Protein AF-A0A7V7QK31-F1 (afdb_monomer_lite)

Organism: NCBI:txid2307010

Radius of gyration: 24.57 Å; chains: 1; bounding box: 85×33×66 Å

Sequence (207 aa):
MKKTSIVTLAFVVISLLTACYNNNLPEIEYNSDGSFDYNGKTYIFLGSSTSLEKGKQLAYMKDESGIITQVREIKNYSTGQWLLTISKTLMGDWALFGEENIEYIPYKFTKGNIKEYKQTFTFKDKEFQLFSTAPSNLEVQSKIGDVTIAQEKNSIFTIEGYNEEQWLILTKNKKKYYLYKELNVDEIPIEFYKYAWFEENEGIQEE

Foldseek 3Di:
DDDDPPVVVVVVVVVVVVVVPPPPAAEWEADPQRWTDDPRFIKHWLAKFQQFDWDDFRHWYQDPVRDTWTWTDGPPDDPVDFWIWTDPDDPRIITIITTPPHFKDFVSRCVVFFDWDPFWDDDPNFIKTFFFWDDPPWDWDDFDDWDATPNAIWTKTDTPPDDPRAWIWIDDPPPTITIIGTPPPRIDTSNSSVGGHTPPPPPDDDD

pLDDT: mean 76.45, std 17.08, range [33.22, 94.94]

Secondary structure (DSSP, 8-state):
----SSHHHHHHHHHHHHGGG---PPEE---TTS-EEETTEEEEEEEEESSPPEEEEEEEEE-TT--EEEEEEETTS-TTSSEEEEE-STT--EEEEEETT--EEEGGGTBTTB---S-EEEETTEEEEEEEEPPTT--EEEEEEEEEETTEEEEEEEETTS-TTTEEEEEETTTEEEEEEETT--EEEHHHHTTBPBGGGGG----

Structure (mmCIF, N/CA/C/O backbone):
data_AF-A0A7V7QK31-F1
#
_entry.id   AF-A0A7V7QK31-F1
#
loop_
_atom_site.group_PDB
_atom_site.id
_atom_site.type_symbol
_atom_site.label_atom_id
_atom_site.label_alt_id
_atom_site.label_comp_id
_atom_site.label_asym_id
_atom_site.label_entity_id
_atom_site.label_seq_id
_atom_site.pdbx_PDB_ins_code
_atom_site.Cartn_x
_atom_site.Cartn_y
_atom_site.Cartn_z
_atom_site.occupancy
_atom_site.B_iso_or_equiv
_atom_site.auth_seq_id
_atom_site.auth_comp_id
_atom_site.auth_asym_id
_atom_site.auth_atom_id
_atom_site.pdbx_PDB_model_num
ATOM 1 N N . MET A 1 1 ? 62.674 12.242 -41.922 1.00 42.72 1 MET A N 1
ATOM 2 C CA . MET A 1 1 ? 62.029 11.965 -40.617 1.00 42.72 1 MET A CA 1
ATOM 3 C C . MET A 1 1 ? 60.532 12.202 -40.758 1.00 42.72 1 MET A C 1
ATOM 5 O O . MET A 1 1 ? 60.125 13.341 -40.947 1.00 42.72 1 MET A O 1
ATOM 9 N N . LYS A 1 2 ? 59.729 11.131 -40.785 1.00 40.81 2 LYS A N 1
ATOM 10 C CA . LYS A 1 2 ? 58.272 11.187 -40.992 1.00 40.81 2 LYS A CA 1
ATOM 11 C C . LYS A 1 2 ? 57.580 11.461 -39.652 1.00 40.81 2 LYS A C 1
ATOM 13 O O . LYS A 1 2 ? 57.540 10.586 -38.796 1.00 40.81 2 LYS A O 1
ATOM 18 N N . LYS A 1 3 ? 57.070 12.681 -39.469 1.00 49.75 3 LYS A N 1
ATOM 19 C CA . LYS A 1 3 ? 56.096 13.024 -38.423 1.00 49.75 3 LYS A CA 1
ATOM 20 C C . LYS A 1 3 ? 54.709 12.847 -39.022 1.00 49.75 3 LYS A C 1
ATOM 22 O O . LYS A 1 3 ? 54.184 13.750 -39.664 1.00 49.75 3 LYS A O 1
ATOM 27 N N . THR A 1 4 ? 54.141 11.664 -38.890 1.00 48.50 4 THR A N 1
ATOM 28 C CA . THR A 1 4 ? 52.731 11.431 -39.206 1.00 48.50 4 THR A CA 1
ATOM 29 C C . THR A 1 4 ? 52.307 10.178 -38.459 1.00 48.50 4 THR A C 1
ATOM 31 O O . THR A 1 4 ? 53.107 9.256 -38.335 1.00 48.50 4 THR A O 1
ATOM 34 N N . SER A 1 5 ? 51.069 10.174 -37.963 1.00 52.31 5 SER A N 1
ATOM 35 C CA . SER A 1 5 ? 50.395 9.023 -37.335 1.00 52.31 5 SER A CA 1
ATOM 36 C C . SER A 1 5 ? 50.497 8.885 -35.810 1.00 52.31 5 SER A C 1
ATOM 38 O O . SER A 1 5 ? 50.693 7.791 -35.301 1.00 52.31 5 SER A O 1
ATOM 40 N N . ILE A 1 6 ? 50.274 9.973 -35.062 1.00 53.06 6 ILE A N 1
ATOM 41 C CA . ILE A 1 6 ? 49.785 9.863 -33.665 1.00 53.06 6 ILE A CA 1
ATOM 42 C C . ILE A 1 6 ? 48.385 10.487 -33.514 1.00 53.06 6 ILE A C 1
ATOM 44 O O . ILE A 1 6 ? 47.570 9.993 -32.743 1.00 53.06 6 ILE A O 1
ATOM 48 N N . VAL A 1 7 ? 48.034 11.493 -34.326 1.00 46.53 7 VAL A N 1
ATOM 49 C CA . VAL A 1 7 ? 46.723 12.170 -34.237 1.00 46.53 7 VAL A CA 1
ATOM 50 C C . VAL A 1 7 ? 45.561 11.278 -34.707 1.00 46.53 7 VAL A C 1
ATOM 52 O O . VAL A 1 7 ? 44.473 11.339 -34.144 1.00 46.53 7 VAL A O 1
ATOM 55 N N . THR A 1 8 ? 45.785 10.381 -35.673 1.00 46.84 8 THR A N 1
ATOM 56 C CA . THR A 1 8 ? 44.723 9.512 -36.214 1.00 46.84 8 THR A CA 1
ATOM 57 C C . THR A 1 8 ? 44.299 8.403 -35.243 1.00 46.84 8 THR A C 1
ATOM 59 O O . THR A 1 8 ? 43.151 7.974 -35.278 1.00 46.84 8 THR A O 1
ATOM 62 N N . LEU A 1 9 ? 45.186 7.960 -34.341 1.00 40.41 9 LEU A N 1
ATOM 63 C CA . LEU A 1 9 ? 44.882 6.873 -33.401 1.00 40.41 9 LEU A CA 1
ATOM 64 C C . LEU A 1 9 ? 44.042 7.360 -32.206 1.00 40.41 9 LEU A C 1
ATOM 66 O O . LEU A 1 9 ? 43.170 6.638 -31.735 1.00 40.41 9 LEU A O 1
ATOM 70 N N . ALA A 1 10 ? 44.231 8.609 -31.768 1.00 48.84 10 ALA A N 1
ATOM 71 C CA . ALA A 1 10 ? 43.428 9.203 -30.697 1.00 48.84 10 ALA A CA 1
ATOM 72 C C . ALA A 1 10 ? 41.970 9.474 -31.124 1.00 48.84 10 ALA A C 1
ATOM 74 O O . ALA A 1 10 ? 41.055 9.344 -30.315 1.00 48.84 10 ALA A O 1
ATOM 75 N N . PHE A 1 11 ? 41.732 9.789 -32.403 1.00 45.47 11 PHE A N 1
ATOM 76 C CA . PHE A 1 11 ? 40.386 10.088 -32.906 1.00 45.47 11 PHE A CA 1
ATOM 77 C C . PHE A 1 11 ? 39.513 8.831 -33.084 1.00 45.47 11 PHE A C 1
ATOM 79 O O . PHE A 1 11 ? 38.299 8.891 -32.891 1.00 45.47 11 PHE A O 1
ATOM 86 N N . VAL A 1 12 ? 40.125 7.677 -33.380 1.00 48.91 12 VAL A N 1
ATOM 87 C CA . VAL A 1 12 ? 39.424 6.382 -33.492 1.00 48.91 12 VAL A CA 1
ATOM 88 C C . VAL A 1 12 ? 39.028 5.836 -32.113 1.00 48.91 12 VAL A C 1
ATOM 90 O O . VAL A 1 12 ? 37.944 5.282 -31.960 1.00 48.91 12 VAL A O 1
ATOM 93 N N . VAL A 1 13 ? 39.840 6.060 -31.073 1.00 49.56 13 VAL A N 1
ATOM 94 C CA . VAL A 1 13 ? 39.507 5.628 -29.700 1.00 49.56 13 VAL A CA 1
ATOM 95 C C . VAL A 1 13 ? 38.373 6.469 -29.097 1.00 49.56 13 VAL A C 1
ATOM 97 O O . VAL A 1 13 ? 37.506 5.924 -28.422 1.00 49.56 13 VAL A O 1
ATOM 100 N N . ILE A 1 14 ? 38.308 7.773 -29.387 1.00 47.78 14 ILE A N 1
ATOM 101 C CA . ILE A 1 14 ? 37.225 8.642 -28.887 1.00 47.78 14 ILE A CA 1
ATOM 102 C C . ILE A 1 14 ? 35.886 8.342 -29.586 1.00 47.78 14 ILE A C 1
ATOM 104 O O . ILE A 1 14 ? 34.843 8.394 -28.941 1.00 47.78 14 ILE A O 1
ATOM 108 N N . SER A 1 15 ? 35.900 7.959 -30.867 1.00 44.06 15 SER A N 1
ATOM 109 C CA . SER A 1 15 ? 34.678 7.597 -31.607 1.00 44.06 15 SER A CA 1
ATOM 110 C C . SER A 1 15 ? 34.159 6.181 -31.300 1.00 44.06 15 SER A C 1
ATOM 112 O O . SER A 1 15 ? 32.959 5.940 -31.399 1.00 44.06 15 SER A O 1
ATOM 114 N N . LEU A 1 16 ? 35.018 5.262 -30.842 1.00 40.22 16 LEU A N 1
ATOM 115 C CA . LEU A 1 16 ? 34.599 3.961 -30.293 1.00 40.22 16 LEU A CA 1
ATOM 116 C C . LEU A 1 16 ? 34.070 4.060 -28.850 1.00 40.22 16 LEU A C 1
ATOM 118 O O . LEU A 1 16 ? 33.257 3.234 -28.445 1.00 40.22 16 LEU A O 1
ATOM 122 N N . LEU A 1 17 ? 34.474 5.078 -28.082 1.00 42.12 17 LEU A N 1
ATOM 123 C CA . LEU A 1 17 ? 33.963 5.308 -26.724 1.00 42.12 17 LEU A CA 1
ATOM 124 C C . LEU A 1 17 ? 32.586 5.991 -26.702 1.00 42.12 17 LEU A C 1
ATOM 126 O O . LEU A 1 17 ? 31.827 5.779 -25.758 1.00 42.12 17 LEU A O 1
ATOM 130 N N . THR A 1 18 ? 32.220 6.757 -27.734 1.00 40.72 18 THR A N 1
ATOM 131 C CA . THR A 1 18 ? 30.867 7.329 -27.866 1.00 40.72 18 THR A CA 1
ATOM 132 C C . THR A 1 18 ? 29.853 6.354 -28.467 1.00 40.72 18 THR A C 1
ATOM 134 O O . THR A 1 18 ? 28.669 6.453 -28.157 1.00 40.72 18 THR A O 1
ATOM 137 N N . ALA A 1 19 ? 30.293 5.364 -29.251 1.00 39.72 19 ALA A N 1
ATOM 138 C CA . ALA A 1 19 ? 29.414 4.330 -29.807 1.00 39.72 19 ALA A CA 1
ATOM 139 C C . ALA A 1 19 ? 28.952 3.278 -28.774 1.00 39.72 19 ALA A C 1
ATOM 141 O O . ALA A 1 19 ? 27.967 2.582 -29.007 1.00 39.72 19 ALA A O 1
ATOM 142 N N . CYS A 1 20 ? 29.612 3.186 -27.614 1.00 40.78 20 CYS A N 1
ATOM 143 C CA . CYS A 1 20 ? 29.221 2.281 -26.525 1.00 40.78 20 CYS A CA 1
ATOM 144 C C . CYS A 1 20 ? 28.208 2.885 -25.533 1.00 40.78 20 CYS A C 1
ATOM 146 O O . CYS A 1 20 ? 27.828 2.209 -24.581 1.00 40.78 20 CYS A O 1
ATOM 148 N N . TYR A 1 21 ? 27.757 4.127 -25.747 1.00 42.00 21 TYR A N 1
ATOM 149 C CA . TYR A 1 21 ? 26.727 4.791 -24.934 1.00 42.00 21 TYR A CA 1
ATOM 150 C C . TYR A 1 21 ? 25.411 5.010 -25.694 1.00 42.00 21 TYR A C 1
ATOM 152 O O . TYR A 1 21 ? 24.607 5.861 -25.320 1.00 42.00 21 TYR A O 1
ATOM 160 N N . ASN A 1 22 ? 25.145 4.216 -26.735 1.00 40.81 22 ASN A N 1
ATOM 161 C CA . ASN A 1 22 ? 23.776 4.063 -27.211 1.00 40.81 22 ASN A CA 1
ATOM 162 C C . ASN A 1 22 ? 23.050 3.150 -26.216 1.00 40.81 22 ASN A C 1
ATOM 164 O O . ASN A 1 22 ? 23.086 1.924 -26.324 1.00 40.81 22 ASN A O 1
ATOM 168 N N . ASN A 1 23 ? 22.443 3.749 -25.192 1.00 57.41 23 ASN A N 1
ATOM 169 C CA . ASN A 1 23 ? 21.451 3.068 -24.370 1.00 57.41 23 ASN A CA 1
ATOM 170 C C . ASN A 1 23 ? 20.273 2.715 -25.291 1.00 57.41 23 ASN A C 1
ATOM 172 O O . ASN A 1 23 ? 19.328 3.490 -25.399 1.00 57.41 23 ASN A O 1
ATOM 176 N N . ASN A 1 24 ? 20.339 1.561 -25.966 1.00 74.06 24 ASN A N 1
ATOM 177 C CA . ASN A 1 24 ? 19.232 0.942 -26.706 1.00 74.06 24 ASN A CA 1
ATOM 178 C C . ASN A 1 24 ? 18.153 0.461 -25.716 1.00 74.06 24 ASN A C 1
ATOM 180 O O . ASN A 1 24 ? 17.810 -0.720 -25.673 1.00 74.06 24 ASN A O 1
ATOM 184 N N . LEU A 1 25 ? 17.686 1.352 -24.844 1.00 83.25 25 LEU A N 1
ATOM 185 C CA . LEU A 1 25 ? 16.559 1.085 -23.968 1.00 83.25 25 LEU A CA 1
ATOM 186 C C . LEU A 1 25 ? 15.277 1.286 -24.781 1.00 83.25 25 LEU A C 1
ATOM 188 O O . LEU A 1 25 ? 15.213 2.233 -25.569 1.00 83.25 25 LEU A O 1
ATOM 192 N N . PRO A 1 26 ? 14.276 0.411 -24.614 1.00 87.31 26 PRO A N 1
ATOM 193 C CA . PRO A 1 26 ? 13.006 0.550 -25.306 1.00 87.31 26 PRO A CA 1
ATOM 194 C C . PRO A 1 26 ? 12.305 1.854 -24.916 1.00 87.31 26 PRO A C 1
ATOM 196 O O . PRO A 1 26 ? 12.446 2.349 -23.794 1.00 87.31 26 PRO A O 1
ATOM 199 N N . GLU A 1 27 ? 11.533 2.386 -25.856 1.00 87.75 27 GLU A N 1
ATOM 200 C CA . GLU A 1 27 ? 10.513 3.394 -25.588 1.00 87.75 27 GLU A CA 1
ATOM 201 C C . GLU A 1 27 ? 9.192 2.668 -25.306 1.00 87.75 27 GLU A C 1
ATOM 203 O O . GLU A 1 27 ? 8.854 1.712 -26.007 1.00 87.75 27 GLU A O 1
ATOM 208 N N . ILE A 1 28 ? 8.492 3.080 -24.252 1.00 84.31 28 ILE A N 1
ATOM 209 C CA . ILE A 1 28 ? 7.173 2.572 -23.873 1.00 84.31 28 ILE A CA 1
ATOM 210 C C . ILE A 1 28 ? 6.166 3.722 -23.829 1.00 84.31 28 ILE A C 1
ATOM 212 O O . ILE A 1 28 ? 6.525 4.860 -23.522 1.00 84.31 28 ILE A O 1
ATOM 216 N N . GLU A 1 29 ? 4.911 3.419 -24.137 1.00 83.62 29 GLU A N 1
ATOM 217 C CA . GLU A 1 29 ? 3.814 4.388 -24.204 1.00 83.62 29 GLU A CA 1
ATOM 218 C C . GLU A 1 29 ? 2.807 4.146 -23.071 1.00 83.62 29 GLU A C 1
ATOM 220 O O . GLU A 1 29 ? 2.698 3.030 -22.559 1.00 83.62 29 GLU A O 1
ATOM 225 N N . TYR A 1 30 ? 2.077 5.195 -22.675 1.00 81.75 30 TYR A N 1
ATOM 226 C CA . TYR A 1 30 ? 0.914 5.049 -21.800 1.00 81.75 30 TYR A CA 1
ATOM 227 C C . TYR A 1 30 ? -0.278 4.504 -22.584 1.00 81.75 30 TYR A C 1
ATOM 229 O O . TYR A 1 30 ? -0.592 4.970 -23.681 1.00 81.75 30 TYR A O 1
ATOM 237 N N . ASN A 1 31 ? -0.999 3.588 -21.957 1.00 83.50 31 ASN A N 1
ATOM 238 C CA . ASN A 1 31 ? -2.347 3.218 -22.340 1.00 83.50 31 ASN A CA 1
ATOM 239 C C . ASN A 1 31 ? -3.324 4.333 -21.931 1.00 83.50 31 ASN A C 1
ATOM 241 O O . ASN A 1 31 ? -3.072 5.113 -21.009 1.00 83.50 31 ASN A O 1
ATOM 245 N N . SER A 1 32 ? -4.480 4.399 -22.594 1.00 80.12 32 SER A N 1
ATOM 246 C CA . SER A 1 32 ? -5.498 5.433 -22.343 1.00 80.12 32 SER A CA 1
ATOM 247 C C . SER A 1 32 ? -6.093 5.408 -20.930 1.00 80.12 32 SER A C 1
ATOM 249 O O . SER A 1 32 ? -6.731 6.369 -20.515 1.00 80.12 32 SER A O 1
ATOM 251 N N . ASP A 1 33 ? -5.929 4.302 -20.208 1.00 79.38 33 ASP A N 1
ATOM 252 C CA . ASP A 1 33 ? -6.359 4.124 -18.819 1.00 79.38 33 ASP A CA 1
ATOM 253 C C . ASP A 1 33 ? -5.276 4.524 -17.795 1.00 79.38 33 ASP A C 1
ATOM 255 O O . ASP A 1 33 ? -5.472 4.367 -16.591 1.00 79.38 33 ASP A O 1
ATOM 259 N N . GLY A 1 34 ? -4.136 5.047 -18.259 1.00 77.56 34 GLY A N 1
ATOM 260 C CA . GLY A 1 34 ? -3.006 5.431 -17.417 1.00 77.56 34 GLY A CA 1
ATOM 261 C C . GLY A 1 34 ? -2.098 4.268 -17.009 1.00 77.56 34 GLY A C 1
ATOM 262 O O . GLY A 1 34 ? -1.191 4.479 -16.201 1.00 77.56 34 GLY A O 1
ATOM 263 N N . SER A 1 35 ? -2.310 3.063 -17.548 1.00 86.38 35 SER A N 1
ATOM 264 C CA . SER A 1 35 ? -1.384 1.931 -17.422 1.00 86.38 35 SER A CA 1
ATOM 265 C C . SER A 1 35 ? -0.294 1.962 -18.502 1.00 86.38 35 SER A C 1
ATOM 267 O O . SER A 1 35 ? -0.295 2.827 -19.377 1.00 86.38 35 SER A O 1
ATOM 269 N N . PHE A 1 36 ? 0.661 1.035 -18.457 1.00 86.44 36 PHE A N 1
ATOM 270 C CA . PHE A 1 36 ? 1.577 0.775 -19.571 1.00 86.44 36 PHE A CA 1
ATOM 271 C C . PHE A 1 36 ? 2.043 -0.680 -19.581 1.00 86.44 36 PHE A C 1
ATOM 273 O O . PHE A 1 36 ? 2.097 -1.329 -18.534 1.00 86.44 36 PHE A O 1
ATOM 280 N N . ASP A 1 37 ? 2.464 -1.165 -20.749 1.00 88.31 37 ASP A N 1
ATOM 281 C CA . ASP A 1 37 ? 2.981 -2.523 -20.906 1.00 88.31 37 ASP A CA 1
ATOM 282 C C . ASP A 1 37 ? 4.511 -2.554 -20.989 1.00 88.31 37 ASP A C 1
ATOM 284 O O . ASP A 1 37 ? 5.143 -1.808 -21.739 1.00 88.31 37 ASP A O 1
ATOM 288 N N . TYR A 1 38 ? 5.135 -3.458 -20.233 1.00 86.12 38 TYR A N 1
ATOM 289 C CA . TYR A 1 38 ? 6.580 -3.683 -20.265 1.00 86.12 38 TYR A CA 1
ATOM 290 C C . TYR A 1 38 ? 6.906 -5.165 -20.051 1.00 86.12 38 TYR A C 1
ATOM 292 O O . TYR A 1 38 ? 6.450 -5.784 -19.093 1.00 86.12 38 TYR A O 1
ATOM 300 N N . ASN A 1 39 ? 7.706 -5.752 -20.951 1.00 85.62 39 ASN A N 1
ATOM 301 C CA . ASN A 1 39 ? 8.078 -7.177 -20.932 1.00 85.62 39 ASN A CA 1
ATOM 302 C C . ASN A 1 39 ? 6.882 -8.151 -20.814 1.00 85.62 39 ASN A C 1
ATOM 304 O O . ASN A 1 39 ? 6.972 -9.175 -20.138 1.00 85.62 39 ASN A O 1
ATOM 308 N N . GLY A 1 40 ? 5.770 -7.843 -21.492 1.00 86.56 40 GLY A N 1
ATOM 309 C CA . GLY A 1 40 ? 4.574 -8.695 -21.519 1.00 86.56 40 GLY A CA 1
ATOM 310 C C . GLY A 1 40 ? 3.702 -8.615 -20.263 1.00 86.56 40 GLY A C 1
ATOM 311 O O . GLY A 1 40 ? 2.889 -9.509 -20.046 1.00 86.56 40 GLY A O 1
ATOM 312 N N . LYS A 1 41 ? 3.883 -7.579 -19.437 1.00 87.44 41 LYS A N 1
ATOM 313 C CA . LYS A 1 41 ? 3.094 -7.309 -18.232 1.00 87.44 41 LYS A CA 1
ATOM 314 C C . LYS A 1 41 ? 2.530 -5.894 -18.268 1.00 87.44 41 LYS A C 1
ATOM 316 O O . LYS A 1 41 ? 3.240 -4.983 -18.693 1.00 87.44 41 LYS A O 1
ATOM 321 N N . THR A 1 42 ? 1.321 -5.727 -17.745 1.00 88.88 42 THR A N 1
ATOM 322 C CA . THR A 1 42 ? 0.652 -4.429 -17.597 1.00 88.88 42 THR A CA 1
ATOM 323 C C . THR A 1 42 ? 0.913 -3.854 -16.211 1.00 88.88 42 THR A C 1
ATOM 325 O O . THR A 1 42 ? 0.771 -4.552 -15.205 1.00 88.88 42 THR A O 1
ATOM 328 N N . TYR A 1 43 ? 1.299 -2.582 -16.155 1.00 87.25 43 TYR A N 1
ATOM 329 C CA . TYR A 1 43 ? 1.596 -1.840 -14.934 1.00 87.25 43 TYR A CA 1
ATOM 330 C C . TYR A 1 43 ? 0.608 -0.686 -14.757 1.00 87.25 43 TYR A C 1
ATOM 332 O O . TYR A 1 43 ? 0.477 0.164 -15.634 1.00 87.25 43 TYR A O 1
ATOM 340 N N . ILE A 1 44 ? -0.053 -0.632 -13.605 1.00 85.62 44 ILE A N 1
ATOM 341 C CA . ILE A 1 44 ? -1.068 0.358 -13.238 1.00 85.62 44 ILE A CA 1
ATOM 342 C C . ILE A 1 44 ? -0.514 1.369 -12.236 1.00 85.62 44 ILE A C 1
ATOM 344 O O . ILE A 1 44 ? 0.337 1.040 -11.407 1.00 85.62 44 ILE A O 1
ATOM 348 N N . PHE A 1 45 ? -0.999 2.608 -12.299 1.00 83.75 45 PHE A N 1
ATOM 349 C CA . PHE A 1 45 ? -0.627 3.647 -11.343 1.00 83.75 45 PHE A CA 1
ATOM 350 C C . PHE A 1 45 ? -1.179 3.327 -9.949 1.00 83.75 45 PHE A C 1
ATOM 352 O O . PHE A 1 45 ? -2.361 3.023 -9.790 1.00 83.75 45 PHE A O 1
ATOM 359 N N . LEU A 1 46 ? -0.319 3.413 -8.938 1.00 78.75 46 LEU A N 1
ATOM 360 C CA . LEU A 1 46 ? -0.667 3.156 -7.541 1.00 78.75 46 LEU A CA 1
ATOM 361 C C . LEU A 1 46 ? -0.656 4.436 -6.705 1.00 78.75 46 LEU A C 1
ATOM 363 O O . LEU A 1 46 ? -1.412 4.552 -5.751 1.00 78.75 46 LEU A O 1
ATOM 367 N N . GLY A 1 47 ? 0.153 5.422 -7.075 1.00 76.62 47 GLY A N 1
ATOM 368 C CA . GLY A 1 47 ? 0.229 6.683 -6.351 1.00 76.62 47 GLY A CA 1
ATOM 369 C C . GLY A 1 47 ? 1.582 7.345 -6.526 1.00 76.62 47 GLY A C 1
ATOM 370 O O . GLY A 1 47 ? 2.412 6.903 -7.318 1.00 76.62 47 GLY A O 1
ATOM 371 N N . SER A 1 48 ? 1.824 8.403 -5.767 1.00 75.69 48 SER A N 1
ATOM 372 C CA . SER A 1 48 ? 3.153 9.001 -5.661 1.00 75.69 48 SER A CA 1
ATOM 373 C C . SER A 1 48 ? 3.986 8.261 -4.611 1.00 75.69 48 SER A C 1
ATOM 375 O O . SER A 1 48 ? 3.452 7.577 -3.733 1.00 75.69 48 SER A O 1
ATOM 377 N N . SER A 1 49 ? 5.303 8.432 -4.660 1.00 74.44 49 SER A N 1
ATOM 378 C CA . SER A 1 49 ? 6.243 8.037 -3.617 1.00 74.44 49 SER A CA 1
ATOM 379 C C . SER A 1 49 ? 7.382 9.044 -3.492 1.00 74.44 49 SER A C 1
ATOM 381 O O . SER A 1 49 ? 7.945 9.490 -4.490 1.00 74.44 49 SER A O 1
ATOM 383 N N . THR A 1 50 ? 7.747 9.379 -2.259 1.00 69.12 50 THR A N 1
ATOM 384 C CA . THR A 1 50 ? 8.848 10.305 -1.946 1.00 69.12 50 THR A CA 1
ATOM 385 C C . THR A 1 50 ? 10.061 9.595 -1.335 1.00 69.12 50 THR A C 1
ATOM 387 O O . THR A 1 50 ? 11.130 10.187 -1.202 1.00 69.12 50 THR A O 1
ATOM 390 N N . SER A 1 51 ? 9.939 8.307 -0.996 1.00 71.56 51 SER A N 1
ATOM 391 C CA . SER A 1 51 ? 10.924 7.547 -0.211 1.00 71.56 51 SER A CA 1
ATOM 392 C C . SER A 1 51 ? 11.764 6.551 -1.026 1.00 71.56 51 SER A C 1
ATOM 394 O O . SER A 1 51 ? 12.597 5.836 -0.463 1.00 71.56 51 SER A O 1
ATOM 396 N N . LEU A 1 52 ? 11.553 6.460 -2.344 1.00 77.00 52 LEU A N 1
ATOM 397 C CA . LEU A 1 52 ? 12.149 5.407 -3.172 1.00 77.00 52 LEU A CA 1
ATOM 398 C C . LEU A 1 52 ? 13.548 5.744 -3.667 1.00 77.00 52 LEU A C 1
ATOM 400 O O . LEU A 1 52 ? 13.790 6.759 -4.321 1.00 77.00 52 LEU A O 1
ATOM 404 N N . GLU A 1 53 ? 14.461 4.797 -3.468 1.00 80.88 53 GLU A N 1
ATOM 405 C CA . GLU A 1 53 ? 15.746 4.810 -4.149 1.00 80.88 53 GLU A CA 1
ATOM 406 C C . GLU A 1 53 ? 15.633 4.218 -5.556 1.00 80.88 53 GLU A C 1
ATOM 408 O O . GLU A 1 53 ? 15.113 3.120 -5.769 1.00 80.88 53 GLU A O 1
ATOM 413 N N . LYS A 1 54 ? 16.202 4.933 -6.527 1.00 79.88 54 LYS A N 1
ATOM 414 C CA . LYS A 1 54 ? 16.202 4.533 -7.935 1.00 79.88 54 LYS A CA 1
ATOM 415 C C . LYS A 1 54 ? 17.200 3.412 -8.181 1.00 79.88 54 LYS A C 1
ATOM 417 O O . LYS A 1 54 ? 18.384 3.537 -7.860 1.00 79.88 54 LYS A O 1
ATOM 422 N N . GLY A 1 55 ? 16.725 2.357 -8.822 1.00 82.38 55 GLY A N 1
ATOM 423 C CA . GLY A 1 55 ? 17.544 1.301 -9.390 1.00 82.38 55 GLY A CA 1
ATOM 424 C C . GLY A 1 55 ? 17.950 1.600 -10.832 1.00 82.38 55 GLY A C 1
ATOM 425 O O . GLY A 1 55 ? 18.118 2.759 -11.249 1.00 82.38 55 GLY A O 1
ATOM 426 N N . LYS A 1 56 ? 18.126 0.522 -11.597 1.00 86.00 56 LYS A N 1
ATOM 427 C CA . LYS A 1 56 ? 18.524 0.559 -13.003 1.00 86.00 56 LYS A CA 1
ATOM 428 C C . LYS A 1 56 ? 17.432 1.204 -13.864 1.00 86.00 56 LYS A C 1
ATOM 430 O O . LYS A 1 56 ? 16.242 1.012 -13.626 1.00 86.00 56 LYS A O 1
ATOM 435 N N . GLN A 1 57 ? 17.841 1.959 -14.884 1.00 87.12 57 GLN A N 1
ATOM 436 C CA . GLN A 1 57 ? 16.922 2.434 -15.917 1.00 87.12 57 GLN A CA 1
ATOM 437 C C . GLN A 1 57 ? 16.589 1.308 -16.898 1.00 87.12 57 GLN A C 1
ATOM 439 O O . GLN A 1 57 ? 17.484 0.597 -17.357 1.00 87.12 57 GLN A O 1
ATOM 444 N N . LEU A 1 58 ? 15.301 1.165 -17.198 1.00 85.56 58 LEU A N 1
ATOM 445 C CA . LEU A 1 58 ? 14.753 0.075 -17.999 1.00 85.56 58 LEU A CA 1
ATOM 446 C C . LEU A 1 58 ? 14.222 0.542 -19.348 1.00 85.56 58 LEU A C 1
ATOM 448 O O . LEU A 1 58 ? 14.448 -0.128 -20.347 1.00 85.56 58 LEU A O 1
ATOM 452 N N . ALA A 1 59 ? 13.543 1.685 -19.370 1.00 87.25 59 ALA A N 1
ATOM 453 C CA . ALA A 1 59 ? 12.920 2.224 -20.568 1.00 87.25 59 ALA A CA 1
ATOM 454 C C . ALA A 1 59 ? 12.853 3.755 -20.513 1.00 87.25 59 ALA A C 1
ATOM 456 O O . ALA A 1 59 ? 13.110 4.385 -19.474 1.00 87.25 59 ALA A O 1
ATOM 457 N N . TYR A 1 60 ? 12.509 4.339 -21.650 1.00 85.88 60 TYR A N 1
ATOM 458 C CA . TYR A 1 60 ? 12.036 5.710 -21.765 1.00 85.88 60 TYR A CA 1
ATOM 459 C C . TYR A 1 60 ? 10.526 5.696 -21.936 1.00 85.88 60 TYR A C 1
ATOM 461 O O . TYR A 1 60 ? 9.993 4.795 -22.573 1.00 85.88 60 TYR A O 1
ATOM 469 N N . MET A 1 61 ? 9.849 6.697 -21.395 1.00 82.44 61 MET A N 1
ATOM 470 C CA . MET A 1 61 ? 8.428 6.881 -21.634 1.00 82.44 61 MET A CA 1
ATOM 471 C C . MET A 1 61 ? 8.151 8.320 -22.009 1.00 82.44 61 MET A C 1
ATOM 473 O O . MET A 1 61 ? 8.572 9.242 -21.310 1.00 82.44 61 MET A O 1
ATOM 477 N N . LYS A 1 62 ? 7.426 8.504 -23.102 1.00 76.00 62 LYS A N 1
ATOM 478 C CA . LYS A 1 62 ? 6.983 9.812 -23.554 1.00 76.00 62 LYS A CA 1
ATOM 479 C C . LYS A 1 62 ? 5.592 10.084 -22.993 1.00 76.00 62 LYS A C 1
ATOM 481 O O . LYS A 1 62 ? 4.677 9.300 -23.225 1.00 76.00 62 LYS A O 1
ATOM 486 N N . ASP A 1 63 ? 5.441 11.160 -22.228 1.00 68.50 63 ASP A N 1
ATOM 487 C CA . ASP A 1 63 ? 4.111 11.596 -21.797 1.00 68.50 63 ASP A CA 1
ATOM 488 C C . ASP A 1 63 ? 3.351 12.307 -22.932 1.00 68.50 63 ASP A C 1
ATOM 490 O O . ASP A 1 63 ? 3.894 12.571 -24.009 1.00 68.50 63 ASP A O 1
ATOM 494 N N . GLU A 1 64 ? 2.082 12.640 -22.689 1.00 64.88 64 GLU A N 1
ATOM 495 C CA . GLU A 1 64 ? 1.213 13.325 -23.658 1.00 64.88 64 GLU A CA 1
ATOM 496 C C . GLU A 1 64 ? 1.766 14.688 -24.119 1.00 64.88 64 GLU A C 1
ATOM 498 O O . GLU A 1 64 ? 1.454 15.151 -25.215 1.00 64.88 64 GLU A O 1
ATOM 503 N N . SER A 1 65 ? 2.622 15.325 -23.311 1.00 64.44 65 SER A N 1
ATOM 504 C CA . SER A 1 65 ? 3.291 16.595 -23.634 1.00 64.44 65 SER A CA 1
ATOM 505 C C . SER A 1 65 ? 4.604 16.398 -24.401 1.00 64.44 65 SER A C 1
ATOM 507 O O . SER A 1 65 ? 5.279 17.367 -24.755 1.00 64.44 65 SER A O 1
ATOM 509 N N . GLY A 1 66 ? 4.983 15.150 -24.674 1.00 65.56 66 GLY A N 1
ATOM 510 C CA . GLY A 1 66 ? 6.216 14.792 -25.356 1.00 65.56 66 GLY A CA 1
ATOM 511 C C . GLY A 1 66 ? 7.460 14.827 -24.471 1.00 65.56 66 GLY A C 1
ATOM 512 O O . GLY A 1 66 ? 8.570 14.732 -25.003 1.00 65.56 66 GLY A O 1
ATOM 513 N N . ILE A 1 67 ? 7.307 14.958 -23.151 1.00 68.31 67 ILE A N 1
ATOM 514 C CA . ILE A 1 67 ? 8.420 14.944 -22.203 1.00 68.31 67 ILE A CA 1
ATOM 515 C C . ILE A 1 67 ? 8.863 13.497 -22.006 1.00 68.31 67 ILE A C 1
ATOM 517 O O . ILE A 1 67 ? 8.075 12.616 -21.661 1.00 68.31 67 ILE A O 1
ATOM 521 N N . ILE A 1 68 ? 10.159 13.255 -22.215 1.00 69.56 68 ILE A N 1
ATOM 522 C CA . ILE A 1 68 ? 10.758 11.943 -21.982 1.00 69.56 68 ILE A CA 1
ATOM 523 C C . ILE A 1 68 ? 11.016 11.774 -20.487 1.00 69.56 68 ILE A C 1
ATOM 525 O O . ILE A 1 68 ? 11.874 12.428 -19.890 1.00 69.56 68 ILE A O 1
ATOM 529 N N . THR A 1 69 ? 10.297 10.833 -19.903 1.00 78.38 69 THR A N 1
ATOM 530 C CA . THR A 1 69 ? 10.449 10.354 -18.537 1.00 78.38 69 THR A CA 1
ATOM 531 C C . THR A 1 69 ? 11.212 9.026 -18.523 1.00 78.38 69 THR A C 1
ATOM 533 O O . THR A 1 69 ? 11.317 8.323 -19.530 1.00 78.38 69 THR A O 1
ATOM 536 N N . GLN A 1 70 ? 11.831 8.698 -17.388 1.00 82.31 70 GLN A N 1
ATOM 537 C CA . GLN A 1 70 ? 12.585 7.453 -17.225 1.00 82.31 70 GLN A CA 1
ATOM 538 C C . GLN A 1 70 ? 11.761 6.450 -16.441 1.00 82.31 70 GLN A C 1
ATOM 540 O O . GLN A 1 70 ? 11.288 6.784 -15.357 1.00 82.31 70 GLN A O 1
ATOM 545 N N . VAL A 1 71 ? 11.695 5.223 -16.947 1.00 84.62 71 VAL A N 1
ATOM 546 C CA . VAL A 1 71 ? 11.110 4.078 -16.250 1.00 84.62 71 VAL A CA 1
ATOM 547 C C . VAL A 1 71 ? 12.252 3.315 -15.599 1.00 84.62 71 VAL A C 1
ATOM 549 O O . VAL A 1 71 ? 13.214 2.909 -16.267 1.00 84.62 71 VAL A O 1
ATOM 552 N N . ARG A 1 72 ? 12.191 3.171 -14.278 1.00 86.06 72 ARG A N 1
ATOM 553 C CA . ARG A 1 72 ? 13.278 2.600 -13.476 1.00 86.06 72 ARG A CA 1
ATOM 554 C C . ARG A 1 72 ? 12.783 1.534 -12.515 1.00 86.06 72 ARG A C 1
ATOM 556 O O . ARG A 1 72 ? 11.653 1.594 -12.039 1.00 86.06 72 ARG A O 1
ATOM 563 N N . GLU A 1 73 ? 13.686 0.619 -12.184 1.00 85.00 73 GLU A N 1
ATOM 564 C CA . GLU A 1 73 ? 13.548 -0.271 -11.033 1.00 85.00 73 GLU A CA 1
ATOM 565 C C . GLU A 1 73 ? 13.550 0.529 -9.726 1.00 85.00 73 GLU A C 1
ATOM 567 O O . GLU A 1 73 ? 14.183 1.587 -9.631 1.00 85.00 73 GLU A O 1
ATOM 572 N N . ILE A 1 74 ? 12.940 -0.033 -8.686 1.00 83.06 74 ILE A N 1
ATOM 573 C CA . ILE A 1 74 ? 13.220 0.365 -7.306 1.00 83.06 74 ILE A CA 1
ATOM 574 C C . ILE A 1 74 ? 14.454 -0.406 -6.835 1.00 83.06 74 ILE A C 1
ATOM 576 O O . ILE A 1 74 ? 14.543 -1.627 -6.963 1.00 83.06 74 ILE A O 1
ATOM 580 N N . LYS A 1 75 ? 15.442 0.302 -6.290 1.00 81.06 75 LYS A N 1
ATOM 581 C CA . LYS A 1 75 ? 16.701 -0.305 -5.850 1.00 81.06 75 LYS A CA 1
ATOM 582 C C . LYS A 1 75 ? 16.452 -1.355 -4.764 1.00 81.06 75 LYS A C 1
ATOM 584 O O . LYS A 1 75 ? 15.712 -1.110 -3.815 1.00 81.06 75 LYS A O 1
ATOM 589 N N . ASN A 1 76 ? 17.132 -2.496 -4.884 1.00 79.06 76 ASN A N 1
ATOM 590 C CA . ASN A 1 76 ? 16.994 -3.670 -4.010 1.00 79.06 76 ASN A CA 1
ATOM 591 C C . ASN A 1 76 ? 15.626 -4.376 -4.083 1.00 79.06 76 ASN A C 1
ATOM 593 O O . ASN A 1 76 ? 15.321 -5.179 -3.206 1.00 79.06 76 ASN A O 1
ATOM 597 N N . TYR A 1 77 ? 14.832 -4.111 -5.124 1.00 75.81 77 TYR A N 1
ATOM 598 C CA . TYR A 1 77 ? 13.595 -4.830 -5.419 1.00 75.81 77 TYR A CA 1
ATOM 599 C C . TYR A 1 77 ? 13.680 -5.467 -6.803 1.00 75.81 77 TYR A C 1
ATOM 601 O O . TYR A 1 77 ? 14.095 -4.830 -7.769 1.00 75.81 77 TYR A O 1
ATOM 609 N N . SER A 1 78 ? 13.340 -6.752 -6.900 1.00 63.00 78 SER A N 1
ATOM 610 C CA . SER A 1 78 ? 13.411 -7.481 -8.166 1.00 63.00 78 SER A CA 1
ATOM 611 C C . SER A 1 78 ? 12.287 -7.060 -9.110 1.00 63.00 78 SER A C 1
ATOM 613 O O . SER A 1 78 ? 11.125 -7.046 -8.721 1.00 63.00 78 SER A O 1
ATOM 615 N N . THR A 1 79 ? 12.617 -6.835 -10.380 1.00 54.44 79 THR A N 1
ATOM 616 C CA . THR A 1 79 ? 11.694 -6.445 -11.466 1.00 54.44 79 THR A CA 1
ATOM 617 C C . THR A 1 79 ? 10.520 -7.385 -11.708 1.00 54.44 79 THR A C 1
ATOM 619 O O . THR A 1 79 ? 9.492 -6.952 -12.220 1.00 54.44 79 THR A O 1
ATOM 622 N N . GLY A 1 80 ? 10.649 -8.662 -11.339 1.00 51.53 80 GLY A N 1
ATOM 623 C CA . GLY A 1 80 ? 9.563 -9.643 -11.434 1.00 51.53 80 GLY A CA 1
ATOM 624 C C . GLY A 1 80 ? 8.493 -9.486 -10.355 1.00 51.53 80 GLY A C 1
ATOM 625 O O . GLY A 1 80 ? 7.479 -10.172 -10.408 1.00 51.53 80 GLY A O 1
ATOM 626 N N . GLN A 1 81 ? 8.738 -8.601 -9.392 1.00 55.09 81 GLN A N 1
ATOM 627 C CA . GLN A 1 81 ? 7.927 -8.389 -8.217 1.00 55.09 81 GLN A CA 1
ATOM 628 C C . GLN A 1 81 ? 7.827 -6.885 -7.959 1.00 55.09 81 GLN A C 1
ATOM 630 O O . GLN A 1 81 ? 8.526 -6.291 -7.148 1.00 55.09 81 GLN A O 1
ATOM 635 N N . TRP A 1 82 ? 6.856 -6.293 -8.636 1.00 61.19 82 TRP A N 1
ATOM 636 C CA . TRP A 1 82 ? 5.980 -5.293 -8.045 1.00 61.19 82 TRP A CA 1
ATOM 637 C C . TRP A 1 82 ? 6.068 -3.888 -8.586 1.00 61.19 82 TRP A C 1
ATOM 639 O O . TRP A 1 82 ? 4.983 -3.422 -8.857 1.00 61.19 82 TRP A O 1
ATOM 649 N N . LEU A 1 83 ? 7.193 -3.172 -8.728 1.00 63.59 83 LEU A N 1
ATOM 650 C CA . LEU A 1 83 ? 7.046 -1.714 -8.909 1.00 63.59 83 LEU A CA 1
ATOM 651 C C . LEU A 1 83 ? 8.072 -0.998 -9.799 1.00 63.59 83 LEU A C 1
ATOM 653 O O . LEU A 1 83 ? 9.283 -1.192 -9.676 1.00 63.59 83 LEU A O 1
ATOM 657 N N . LEU A 1 84 ? 7.563 -0.114 -10.659 1.00 63.69 84 LEU A N 1
ATOM 658 C CA . LEU A 1 84 ? 8.326 0.792 -11.516 1.00 63.69 84 LEU A CA 1
ATOM 659 C C . LEU A 1 84 ? 8.082 2.234 -11.102 1.00 63.69 84 LEU A C 1
ATOM 661 O O . LEU A 1 84 ? 7.016 2.580 -10.590 1.00 63.69 84 LEU A O 1
ATOM 665 N N . THR A 1 85 ? 9.078 3.081 -11.346 1.00 61.69 85 THR A N 1
ATOM 666 C CA . THR A 1 85 ? 8.944 4.505 -11.079 1.00 61.69 85 THR A CA 1
ATOM 667 C C . THR A 1 85 ? 9.167 5.378 -12.302 1.00 61.69 85 THR A C 1
ATOM 669 O O . THR A 1 85 ? 10.067 5.103 -13.100 1.00 61.69 85 THR A O 1
ATOM 672 N N . ILE A 1 86 ? 8.343 6.424 -12.425 1.00 64.25 86 ILE A N 1
ATOM 673 C CA . ILE A 1 86 ? 8.384 7.404 -13.510 1.00 64.25 86 ILE A CA 1
ATOM 674 C C . ILE A 1 86 ? 8.644 8.799 -12.942 1.00 64.25 86 ILE A C 1
ATOM 676 O O . ILE A 1 86 ? 7.943 9.268 -12.045 1.00 64.25 86 ILE A O 1
ATOM 680 N N . SER A 1 87 ? 9.649 9.478 -13.499 1.00 59.94 87 SER A N 1
ATOM 681 C CA . SER A 1 87 ? 9.956 10.879 -13.185 1.00 59.94 87 SER A CA 1
ATOM 682 C C . SER A 1 87 ? 8.961 11.806 -13.888 1.00 59.94 87 SER A C 1
ATOM 684 O O . SER A 1 87 ? 9.223 12.212 -15.020 1.00 59.94 87 SER A O 1
ATOM 686 N N . LYS A 1 88 ? 7.851 12.192 -13.253 1.00 52.12 88 LYS A N 1
ATOM 687 C CA . LYS A 1 88 ? 7.011 13.286 -13.771 1.00 52.12 88 LYS A CA 1
ATOM 688 C C . LYS A 1 88 ? 7.608 14.633 -13.343 1.00 52.12 88 LYS A C 1
ATOM 690 O O . LYS A 1 88 ? 7.208 15.226 -12.356 1.00 52.12 88 LYS A O 1
ATOM 695 N N . THR A 1 89 ? 8.550 15.156 -14.128 1.00 43.66 89 THR A N 1
ATOM 696 C CA . THR A 1 89 ? 8.996 16.571 -14.087 1.00 43.66 89 THR A CA 1
ATOM 697 C C . THR A 1 89 ? 9.706 17.073 -12.800 1.00 43.66 89 THR A C 1
ATOM 699 O O . THR A 1 89 ? 10.004 16.320 -11.880 1.00 43.66 89 THR A O 1
ATOM 702 N N . LEU A 1 90 ? 10.109 18.352 -12.813 1.00 38.25 90 LEU A N 1
ATOM 703 C CA . LEU A 1 90 ? 11.185 19.015 -12.045 1.00 38.25 90 LEU A CA 1
ATOM 704 C C . LEU A 1 90 ? 11.054 19.061 -10.503 1.00 38.25 90 LEU A C 1
ATOM 706 O O . LEU A 1 90 ? 11.955 19.600 -9.860 1.00 38.25 90 LEU A O 1
ATOM 710 N N . MET A 1 91 ? 9.984 18.528 -9.903 1.00 38.75 91 MET A N 1
ATOM 711 C CA . MET A 1 91 ? 9.683 18.701 -8.467 1.00 38.75 91 MET A CA 1
ATOM 712 C C . MET A 1 91 ? 10.015 17.494 -7.576 1.00 38.75 91 MET A C 1
ATOM 714 O O . MET A 1 91 ? 9.975 17.620 -6.360 1.00 38.75 91 MET A O 1
ATOM 718 N N . GLY A 1 92 ? 10.462 16.373 -8.152 1.00 52.69 92 GLY A N 1
ATOM 719 C CA . GLY A 1 92 ? 11.092 15.287 -7.391 1.00 52.69 92 GLY A CA 1
ATOM 720 C C . GLY A 1 92 ? 10.166 14.168 -6.913 1.00 52.69 92 GLY A C 1
ATOM 721 O O . GLY A 1 92 ? 10.695 13.171 -6.417 1.00 52.69 92 GLY A O 1
ATOM 722 N N . ASP A 1 93 ? 8.856 14.281 -7.133 1.00 62.06 93 ASP A N 1
ATOM 723 C CA . ASP A 1 93 ? 7.891 13.229 -6.807 1.00 62.06 93 ASP A CA 1
ATOM 724 C C . ASP A 1 93 ? 7.875 12.126 -7.868 1.00 62.06 93 ASP A C 1
ATOM 726 O O . ASP A 1 93 ? 7.916 12.365 -9.081 1.00 62.06 93 ASP A O 1
ATOM 730 N N . TRP A 1 94 ? 7.853 10.885 -7.391 1.00 73.50 94 TRP A N 1
ATOM 731 C CA . TRP A 1 94 ? 7.952 9.690 -8.216 1.00 73.50 94 TRP A CA 1
ATOM 732 C C . TRP A 1 94 ? 6.596 9.023 -8.318 1.00 73.50 94 TRP A C 1
ATOM 734 O O . TRP A 1 94 ? 6.021 8.639 -7.305 1.00 73.50 94 TRP A O 1
ATOM 744 N N . ALA A 1 95 ? 6.105 8.820 -9.536 1.00 79.75 95 ALA A N 1
ATOM 745 C CA . ALA A 1 95 ? 4.928 7.989 -9.733 1.00 79.75 95 ALA A CA 1
ATOM 746 C C . ALA A 1 95 ? 5.315 6.522 -9.508 1.00 79.75 95 ALA A C 1
ATOM 748 O O . ALA A 1 95 ? 6.323 6.058 -10.047 1.00 79.75 95 ALA A O 1
ATOM 749 N N . LEU A 1 96 ? 4.535 5.824 -8.692 1.00 83.00 96 LEU A N 1
ATOM 750 C CA . LEU A 1 96 ? 4.659 4.417 -8.359 1.00 83.00 96 LEU A CA 1
ATOM 751 C C . LEU A 1 96 ? 3.671 3.624 -9.209 1.00 83.00 96 LEU A C 1
ATOM 753 O O . LEU A 1 96 ? 2.468 3.876 -9.165 1.00 83.00 96 LEU A O 1
ATOM 757 N N . PHE A 1 97 ? 4.178 2.657 -9.961 1.00 85.38 97 PHE A N 1
ATOM 758 C CA . PHE A 1 97 ? 3.370 1.758 -10.778 1.00 85.38 97 PHE A CA 1
ATOM 759 C C . PHE A 1 97 ? 3.590 0.334 -10.344 1.00 85.38 97 PHE A C 1
ATOM 761 O O . PHE A 1 97 ? 4.743 -0.014 -10.115 1.00 85.38 97 PHE A O 1
ATOM 768 N N . GLY A 1 98 ? 2.542 -0.485 -10.304 1.00 85.25 98 GLY A N 1
ATOM 769 C CA . GLY A 1 98 ? 2.678 -1.916 -10.062 1.00 85.25 98 GLY A CA 1
ATOM 770 C C . GLY A 1 98 ? 1.975 -2.785 -11.071 1.00 85.25 98 GLY A C 1
ATOM 771 O O . GLY A 1 98 ? 1.086 -2.322 -11.768 1.00 85.25 98 GLY A O 1
ATOM 772 N N . GLU A 1 99 ? 2.420 -4.033 -11.182 1.00 87.38 99 GLU A N 1
ATOM 773 C CA . GLU A 1 99 ? 1.789 -5.013 -12.069 1.00 87.38 99 GLU A CA 1
ATOM 774 C C . GLU A 1 99 ? 0.292 -5.135 -11.743 1.00 87.38 99 GLU A C 1
ATOM 776 O O . GLU A 1 99 ? -0.077 -5.106 -10.573 1.00 87.38 99 GLU A O 1
ATOM 781 N N . GLU A 1 100 ? -0.568 -5.263 -12.755 1.00 84.81 100 GLU A N 1
ATOM 782 C CA . GLU A 1 100 ? -2.035 -5.246 -12.607 1.00 84.81 100 GLU A CA 1
ATOM 783 C C . GLU A 1 100 ? -2.555 -6.203 -11.516 1.00 84.81 100 GLU A C 1
ATOM 785 O O . GLU A 1 100 ? -3.466 -5.858 -10.765 1.00 84.81 100 GLU A O 1
ATOM 790 N N . ASN A 1 101 ? -1.924 -7.371 -11.373 1.00 84.50 101 ASN A N 1
ATOM 791 C CA . ASN A 1 101 ? -2.286 -8.396 -10.391 1.00 84.50 101 ASN A CA 1
ATOM 792 C C . ASN A 1 101 ? -1.511 -8.263 -9.069 1.00 84.50 101 ASN A C 1
ATOM 794 O O . ASN A 1 101 ? -1.229 -9.265 -8.408 1.00 84.50 101 ASN A O 1
ATOM 798 N N . ILE A 1 102 ? -1.110 -7.042 -8.696 1.00 84.25 102 ILE A N 1
ATOM 799 C CA . ILE A 1 102 ? -0.387 -6.816 -7.448 1.00 84.25 102 ILE A CA 1
ATOM 800 C C . ILE A 1 102 ? -1.262 -7.144 -6.234 1.00 84.25 102 ILE A C 1
ATOM 802 O O . ILE A 1 102 ? -2.302 -6.523 -6.068 1.00 84.25 102 ILE A O 1
ATOM 806 N N . GLU A 1 103 ? -0.854 -8.068 -5.362 1.00 86.44 103 GLU A N 1
ATOM 807 C CA . GLU A 1 103 ? -1.631 -8.386 -4.153 1.00 86.44 103 GLU A CA 1
ATOM 808 C C . GLU A 1 103 ? -1.252 -7.488 -2.969 1.00 86.44 103 GLU A C 1
ATOM 810 O O . GLU A 1 103 ? -2.120 -7.071 -2.201 1.00 86.44 103 GLU A O 1
ATOM 815 N N . TYR A 1 104 ? 0.034 -7.141 -2.841 1.00 87.12 104 TYR A N 1
ATOM 816 C CA . TYR A 1 104 ? 0.566 -6.398 -1.699 1.00 87.12 104 TYR A CA 1
ATOM 817 C C . TYR A 1 104 ? 1.570 -5.330 -2.122 1.00 87.12 104 TYR A C 1
ATOM 819 O O . TYR A 1 104 ? 2.387 -5.536 -3.018 1.00 87.12 104 TYR A O 1
ATOM 827 N N . ILE A 1 105 ? 1.551 -4.197 -1.422 1.00 86.69 105 ILE A N 1
ATOM 828 C CA . ILE A 1 105 ? 2.509 -3.105 -1.592 1.00 86.69 105 ILE A CA 1
ATOM 829 C C . ILE A 1 105 ? 3.338 -2.969 -0.310 1.00 86.69 105 ILE A C 1
ATOM 831 O O . ILE A 1 105 ? 2.763 -2.780 0.767 1.00 86.69 105 ILE A O 1
ATOM 835 N N . PRO A 1 106 ? 4.682 -3.001 -0.389 1.00 86.06 106 PRO A N 1
ATOM 836 C CA . PRO A 1 106 ? 5.528 -2.707 0.760 1.00 86.06 106 PRO A CA 1
ATOM 837 C C . PRO A 1 106 ? 5.260 -1.307 1.324 1.00 86.06 106 PRO A C 1
ATOM 839 O O . PRO A 1 106 ? 5.415 -0.304 0.624 1.00 86.06 106 PRO A O 1
ATOM 842 N N . TYR A 1 107 ? 4.927 -1.219 2.613 1.00 84.12 107 TYR A N 1
ATOM 843 C CA . TYR A 1 107 ? 4.510 0.021 3.270 1.00 84.12 107 TYR A CA 1
ATOM 844 C C . TYR A 1 107 ? 5.533 1.137 3.115 1.00 84.12 107 TYR A C 1
ATOM 846 O O . TYR A 1 107 ? 5.184 2.297 2.925 1.00 84.12 107 TYR A O 1
ATOM 854 N N . LYS A 1 108 ? 6.823 0.802 3.148 1.00 83.19 108 LYS A N 1
ATOM 855 C CA . LYS A 1 108 ? 7.902 1.786 3.025 1.00 83.19 108 LYS A CA 1
ATOM 856 C C . LYS A 1 108 ? 7.852 2.604 1.730 1.00 83.19 108 LYS A C 1
ATOM 858 O O . LYS A 1 108 ? 8.414 3.693 1.699 1.00 83.19 108 LYS A O 1
ATOM 863 N N . PHE A 1 109 ? 7.201 2.098 0.683 1.00 82.00 109 PHE A N 1
ATOM 864 C CA . PHE A 1 109 ? 7.023 2.800 -0.588 1.00 82.00 109 PHE A CA 1
ATOM 865 C C . PHE A 1 109 ? 5.945 3.873 -0.527 1.00 82.00 109 PHE A C 1
ATOM 867 O O . PHE A 1 109 ? 5.930 4.789 -1.338 1.00 82.00 109 PHE A O 1
ATOM 874 N N . THR A 1 110 ? 5.041 3.765 0.434 1.00 76.94 110 THR A N 1
ATOM 875 C CA . THR A 1 110 ? 3.888 4.651 0.588 1.00 76.94 110 THR A CA 1
ATOM 876 C C . THR A 1 110 ? 3.962 5.427 1.904 1.00 76.94 110 THR A C 1
ATOM 878 O O . THR A 1 110 ? 3.192 6.359 2.126 1.00 76.94 110 THR A O 1
ATOM 881 N N . LYS A 1 111 ? 4.897 5.048 2.783 1.00 76.56 111 LYS A N 1
ATOM 882 C CA . LYS A 1 111 ? 5.219 5.689 4.056 1.00 76.56 111 LYS A CA 1
ATOM 883 C C . LYS A 1 111 ? 5.678 7.124 3.800 1.00 76.56 111 LYS A C 1
ATOM 885 O O . LYS A 1 111 ? 6.706 7.335 3.165 1.00 76.56 111 LYS A O 1
ATOM 890 N N . GLY A 1 112 ? 4.899 8.081 4.296 1.00 74.94 112 GLY A N 1
ATOM 891 C CA . GLY A 1 112 ? 5.065 9.515 4.039 1.00 74.94 112 GLY A CA 1
ATOM 892 C C . GLY A 1 112 ? 4.004 10.095 3.106 1.00 74.94 112 GLY A C 1
ATOM 893 O O . GLY A 1 112 ? 3.729 11.277 3.189 1.00 74.94 112 GLY A O 1
ATOM 894 N N . ASN A 1 113 ? 3.356 9.267 2.284 1.00 76.00 113 ASN A N 1
ATOM 895 C CA . ASN A 1 113 ? 2.240 9.713 1.451 1.00 76.00 113 ASN A CA 1
ATOM 896 C C . ASN A 1 113 ? 0.892 9.310 2.032 1.00 76.00 113 ASN A C 1
ATOM 898 O O . ASN A 1 113 ? -0.103 9.958 1.736 1.00 76.00 113 ASN A O 1
ATOM 902 N N . ILE A 1 114 ? 0.850 8.253 2.846 1.00 81.12 114 ILE A N 1
ATOM 903 C CA . ILE A 1 114 ? -0.338 7.871 3.608 1.00 81.12 114 ILE A CA 1
ATOM 904 C C . ILE A 1 114 ? -0.410 8.730 4.873 1.00 81.12 114 ILE A C 1
ATOM 906 O O . ILE A 1 114 ? 0.533 8.759 5.664 1.00 81.12 114 ILE A O 1
ATOM 910 N N . LYS A 1 115 ? -1.552 9.389 5.079 1.00 83.25 115 LYS A N 1
ATOM 911 C CA . LYS A 1 115 ? -1.857 10.205 6.251 1.00 83.25 115 LYS A CA 1
ATOM 912 C C . LYS A 1 115 ? -1.957 9.316 7.486 1.00 83.25 115 LYS A C 1
ATOM 914 O O . LYS A 1 115 ? -2.939 8.606 7.694 1.00 83.25 115 LYS A O 1
ATOM 919 N N . GLU A 1 116 ? -0.940 9.390 8.330 1.00 79.31 116 GLU A N 1
ATOM 920 C CA . GLU A 1 116 ? -0.887 8.663 9.593 1.00 79.31 116 GLU A CA 1
ATOM 921 C C . GLU A 1 116 ? -1.645 9.430 10.690 1.00 79.31 116 GLU A C 1
ATOM 923 O O . GLU A 1 116 ? -1.274 10.533 11.103 1.00 79.31 116 GLU A O 1
ATOM 928 N N . TYR A 1 117 ? -2.725 8.842 11.205 1.00 79.25 117 TYR A N 1
ATOM 929 C CA . TYR A 1 117 ? -3.485 9.437 12.303 1.00 79.25 117 TYR A CA 1
ATOM 930 C C . TYR A 1 117 ? -2.810 9.118 13.637 1.00 79.25 117 TYR A C 1
ATOM 932 O O . TYR A 1 117 ? -2.5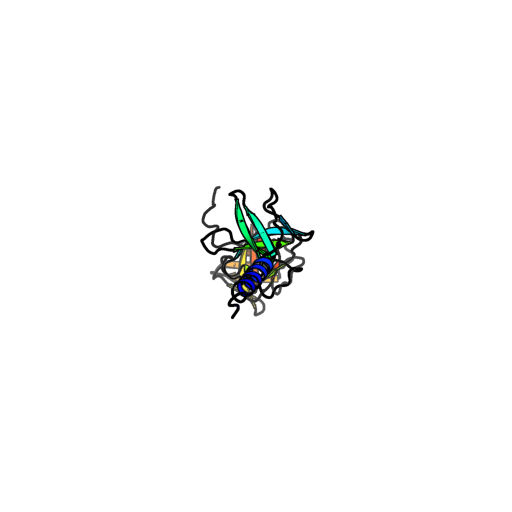33 7.964 13.949 1.00 79.25 117 TYR A O 1
ATOM 940 N N . LYS A 1 118 ? -2.603 10.133 14.484 1.00 77.88 118 LYS A N 1
ATOM 941 C CA . LYS A 1 118 ? -2.008 9.952 15.825 1.00 77.88 118 LYS A CA 1
ATOM 942 C C . LYS A 1 118 ? -2.875 9.136 16.788 1.00 77.88 118 LYS A C 1
ATOM 944 O O . LYS A 1 118 ? -2.427 8.794 17.875 1.00 77.88 118 LYS A O 1
ATOM 949 N N . GLN A 1 119 ? -4.133 8.889 16.434 1.00 84.25 119 GLN A N 1
ATOM 950 C CA . GLN A 1 119 ? -5.039 8.111 17.258 1.00 84.25 119 GLN A CA 1
ATOM 951 C C . GLN A 1 119 ? -4.738 6.620 17.083 1.00 84.25 119 GLN A C 1
ATOM 953 O O . GLN A 1 119 ? -5.093 6.020 16.067 1.00 84.25 119 GLN A O 1
ATOM 958 N N . THR A 1 120 ? -4.111 6.040 18.100 1.00 90.75 120 THR A N 1
ATOM 959 C CA . THR A 1 120 ? -3.831 4.609 18.197 1.00 90.75 120 THR A CA 1
ATOM 960 C C . THR A 1 120 ? -4.624 3.973 19.337 1.00 90.75 120 THR A C 1
ATOM 962 O O . THR A 1 120 ? -5.222 4.660 20.174 1.00 90.75 120 THR A O 1
ATOM 965 N N . PHE A 1 121 ? -4.666 2.644 19.359 1.00 92.62 121 PHE A N 1
ATOM 966 C CA . PHE A 1 121 ? -5.125 1.876 20.512 1.00 92.62 121 PHE A CA 1
ATOM 967 C C . PHE A 1 121 ? -4.330 0.581 2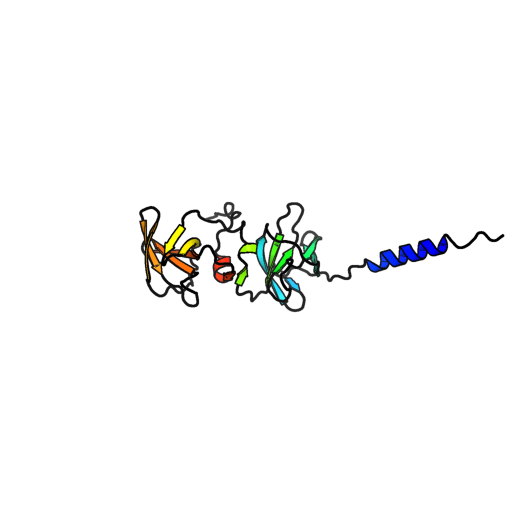0.657 1.00 92.62 121 PHE A C 1
ATOM 969 O O . PHE A 1 121 ? -3.762 0.083 19.689 1.00 92.62 121 PHE A O 1
ATOM 976 N N . THR A 1 122 ? -4.334 0.009 21.861 1.00 93.88 122 THR A N 1
ATOM 977 C CA . THR A 1 122 ? -3.715 -1.294 22.126 1.00 93.88 122 THR A CA 1
ATOM 978 C C . THR A 1 122 ? -4.777 -2.387 22.217 1.00 93.88 122 THR A C 1
ATOM 980 O O . THR A 1 122 ? -5.769 -2.232 22.932 1.00 93.88 122 THR A O 1
ATOM 983 N N . PHE A 1 123 ? -4.564 -3.508 21.529 1.00 93.88 123 PHE A N 1
ATOM 984 C CA . PHE A 1 123 ? -5.389 -4.713 21.633 1.00 93.88 123 PHE A CA 1
ATOM 985 C C . PHE A 1 123 ? -4.511 -5.959 21.528 1.00 93.88 123 PHE A C 1
ATOM 987 O O . PHE A 1 123 ? -3.681 -6.048 20.628 1.00 93.88 123 PHE A O 1
ATOM 994 N N . LYS A 1 124 ? -4.675 -6.904 22.468 1.00 93.00 124 LYS A N 1
ATOM 995 C CA . LYS A 1 124 ? -3.812 -8.097 22.608 1.00 93.00 124 LYS A CA 1
ATOM 996 C C . LYS A 1 124 ? -2.308 -7.749 22.559 1.00 93.00 124 LYS A C 1
ATOM 998 O O . LYS A 1 124 ? -1.557 -8.345 21.798 1.00 93.00 124 LYS A O 1
ATOM 1003 N N . ASP A 1 125 ? -1.901 -6.740 23.334 1.00 93.44 125 ASP A N 1
ATOM 1004 C CA . ASP A 1 125 ? -0.512 -6.255 23.447 1.00 93.44 125 ASP A CA 1
ATOM 1005 C C . ASP A 1 125 ? 0.116 -5.690 22.156 1.00 93.44 125 ASP A C 1
ATOM 1007 O O . ASP A 1 125 ? 1.326 -5.474 22.096 1.00 93.44 125 ASP A O 1
ATOM 1011 N N . LYS A 1 126 ? -0.699 -5.391 21.136 1.00 94.94 126 LYS A N 1
ATOM 1012 C CA . LYS A 1 126 ? -0.267 -4.763 19.880 1.00 94.94 126 LYS A CA 1
ATOM 1013 C C . LYS A 1 126 ? -0.902 -3.396 19.698 1.00 94.94 126 LYS A C 1
ATOM 1015 O O . LYS A 1 126 ? -2.053 -3.190 20.084 1.00 94.94 126 LYS A O 1
ATOM 1020 N N . GLU A 1 127 ? -0.151 -2.466 19.120 1.00 94.38 127 GLU A N 1
ATOM 1021 C CA . GLU A 1 127 ? -0.620 -1.110 18.844 1.00 94.38 127 GLU A CA 1
ATOM 1022 C C . GLU A 1 127 ? -1.139 -0.997 17.409 1.00 94.38 127 GLU A C 1
ATOM 1024 O O . GLU A 1 127 ? -0.439 -1.308 16.444 1.00 94.38 127 GLU A O 1
ATOM 1029 N N . PHE A 1 128 ? -2.379 -0.533 17.288 1.00 94.62 128 PHE A N 1
ATOM 1030 C CA . PHE A 1 128 ? -3.084 -0.357 16.029 1.00 94.62 128 PHE A CA 1
ATOM 1031 C C . PHE A 1 128 ? -3.311 1.122 15.737 1.00 94.62 128 PHE A C 1
ATOM 1033 O O . PHE A 1 128 ? -3.687 1.895 16.622 1.00 94.62 128 PHE A O 1
ATOM 1040 N N . GLN A 1 129 ? -3.148 1.498 14.474 1.00 92.38 129 GLN A N 1
ATOM 1041 C CA . GLN A 1 129 ? -3.340 2.847 13.962 1.00 92.38 129 GLN A CA 1
ATOM 1042 C C . GLN A 1 129 ? -4.442 2.876 12.908 1.00 92.38 129 GLN A C 1
ATOM 1044 O O . GLN A 1 129 ? -4.568 1.960 12.093 1.00 92.38 129 GLN A O 1
ATOM 1049 N N . LEU A 1 130 ? -5.234 3.950 12.924 1.00 91.25 130 LEU A N 1
ATOM 1050 C CA . LEU A 1 130 ? -6.247 4.197 11.907 1.00 91.25 130 LEU A CA 1
ATOM 1051 C C . LEU A 1 130 ? -5.576 4.370 10.540 1.00 91.25 130 LEU A C 1
ATOM 1053 O O . LEU A 1 130 ? -4.742 5.259 10.366 1.00 91.25 130 LEU A O 1
ATOM 1057 N N . PHE A 1 131 ? -5.967 3.527 9.589 1.00 90.38 131 PHE A N 1
ATOM 1058 C CA . PHE A 1 131 ? -5.391 3.479 8.251 1.00 90.38 131 PHE A CA 1
ATOM 1059 C C . PHE A 1 131 ? -6.318 4.109 7.204 1.00 90.38 131 PHE A C 1
ATOM 1061 O O . PHE A 1 131 ? -5.884 4.935 6.403 1.00 90.38 131 PHE A O 1
ATOM 1068 N N . SER A 1 132 ? -7.604 3.749 7.224 1.00 89.19 132 SER A N 1
ATOM 1069 C CA . SER A 1 132 ? -8.606 4.255 6.278 1.00 89.19 132 SER A CA 1
ATOM 1070 C C . SER A 1 132 ? -10.042 4.038 6.765 1.00 89.19 132 SER A C 1
ATOM 1072 O O . SER A 1 132 ? -10.298 3.425 7.807 1.00 89.19 132 SER A O 1
ATOM 1074 N N . THR A 1 133 ? -11.024 4.511 5.995 1.00 87.44 133 THR A N 1
ATOM 1075 C CA . THR A 1 133 ? -12.374 3.930 6.031 1.00 87.44 133 THR A CA 1
ATOM 1076 C C . THR A 1 133 ? -12.363 2.544 5.402 1.00 87.44 133 THR A C 1
ATOM 1078 O O . THR A 1 133 ? -11.754 2.352 4.352 1.00 87.44 133 THR A O 1
ATOM 1081 N N . ALA A 1 134 ? -13.076 1.595 6.008 1.00 86.81 134 ALA A N 1
ATOM 1082 C CA . ALA A 1 134 ? -13.188 0.256 5.446 1.00 86.81 134 ALA A CA 1
ATOM 1083 C C . ALA A 1 134 ? -13.910 0.289 4.076 1.00 86.81 134 ALA A C 1
ATOM 1085 O O . ALA A 1 134 ? -14.914 1.003 3.946 1.00 86.81 134 ALA A O 1
ATOM 1086 N N . PRO A 1 135 ? -13.443 -0.484 3.077 1.00 82.75 135 PRO A N 1
ATOM 1087 C CA . PRO A 1 135 ? -14.151 -0.689 1.817 1.00 82.75 135 PRO A CA 1
ATOM 1088 C C . PRO A 1 135 ? -15.589 -1.168 2.049 1.00 82.75 135 PRO A C 1
ATOM 1090 O O . PRO A 1 135 ? -15.851 -1.975 2.940 1.00 82.75 135 PRO A O 1
ATOM 1093 N N . SER A 1 136 ? -16.535 -0.711 1.225 1.00 79.62 136 SER A N 1
ATOM 1094 C CA . SER A 1 136 ? -17.953 -1.092 1.372 1.00 79.62 136 SER A CA 1
ATOM 1095 C C . SER A 1 136 ? -18.234 -2.581 1.126 1.00 79.62 136 SER A C 1
ATOM 1097 O O . SER A 1 136 ? -19.210 -3.116 1.642 1.00 79.62 136 SER A O 1
ATOM 1099 N N . ASN A 1 137 ? -17.375 -3.237 0.347 1.00 80.81 137 ASN A N 1
ATOM 1100 C CA . ASN A 1 137 ? -17.419 -4.659 0.020 1.00 80.81 137 ASN A CA 1
ATOM 1101 C C . ASN A 1 137 ? -16.617 -5.526 1.003 1.00 80.81 137 ASN A C 1
ATOM 1103 O O . ASN A 1 137 ? -16.503 -6.726 0.774 1.00 80.81 137 ASN A O 1
ATOM 1107 N N . LEU A 1 138 ? -16.034 -4.940 2.054 1.00 84.75 138 LEU A N 1
ATOM 1108 C CA . LEU A 1 138 ? -15.222 -5.684 3.006 1.00 84.75 138 LEU A CA 1
ATOM 1109 C C . LEU A 1 138 ? -16.107 -6.557 3.906 1.00 84.75 138 LEU A C 1
ATOM 1111 O O . LEU A 1 138 ? -16.985 -6.049 4.610 1.00 84.75 138 LEU A O 1
ATOM 1115 N N . GLU A 1 139 ? -15.865 -7.867 3.905 1.00 86.19 139 GLU A N 1
ATOM 1116 C CA . GLU A 1 139 ? -16.635 -8.816 4.708 1.00 86.19 139 GLU A CA 1
ATOM 1117 C C . GLU A 1 139 ? -16.190 -8.783 6.178 1.00 86.19 139 GLU A C 1
ATOM 1119 O O . GLU A 1 139 ? -15.104 -9.231 6.557 1.00 86.19 139 GLU A O 1
ATOM 1124 N N . VAL A 1 140 ? -17.049 -8.200 7.019 1.00 85.81 140 VAL A N 1
ATOM 1125 C CA . VAL A 1 140 ? -16.845 -8.100 8.468 1.00 85.81 140 VAL A CA 1
ATOM 1126 C C . VAL A 1 140 ? -17.404 -9.348 9.135 1.00 85.81 140 VAL A C 1
ATOM 1128 O O . VAL A 1 140 ? -18.606 -9.599 9.063 1.00 85.81 140 VAL A O 1
ATOM 1131 N N . GLN A 1 141 ? -16.555 -10.102 9.831 1.00 84.81 141 GLN A N 1
ATOM 1132 C CA . GLN A 1 141 ? -16.965 -11.376 10.419 1.00 84.81 141 GLN A CA 1
ATOM 1133 C C . GLN A 1 141 ? -17.495 -11.217 11.849 1.00 84.81 141 GLN A C 1
ATOM 1135 O O . GLN A 1 141 ? -18.692 -11.044 12.084 1.00 84.81 141 GLN A O 1
ATOM 1140 N N . SER A 1 142 ? -16.606 -11.313 12.839 1.00 86.69 142 SER A N 1
ATOM 1141 C CA . SER A 1 142 ? -16.991 -11.499 14.236 1.00 86.69 142 SER A CA 1
ATOM 1142 C C . SER A 1 142 ? -16.500 -10.357 15.109 1.00 86.69 142 SER A C 1
ATOM 1144 O O . SER A 1 142 ? -15.396 -9.844 14.932 1.00 86.69 142 SER A O 1
ATOM 1146 N N . LYS A 1 143 ? -17.333 -9.952 16.075 1.00 93.38 143 LYS A N 1
ATOM 1147 C CA . LYS A 1 143 ? -16.898 -9.041 17.132 1.00 93.38 143 LYS A CA 1
ATOM 1148 C C . LYS A 1 143 ? -15.942 -9.795 18.053 1.00 93.38 143 LYS A C 1
ATOM 1150 O O . LYS A 1 143 ? -16.350 -10.770 18.679 1.00 93.38 143 LYS A O 1
ATOM 1155 N N . ILE A 1 144 ? -14.726 -9.282 18.201 1.00 94.56 144 ILE A N 1
ATOM 1156 C CA . ILE A 1 144 ? -13.676 -9.888 19.035 1.00 94.56 144 ILE A CA 1
ATOM 1157 C C . ILE A 1 144 ? -13.333 -9.070 20.281 1.00 94.56 144 ILE A C 1
ATOM 1159 O O . ILE A 1 144 ? -12.584 -9.532 21.139 1.00 94.56 144 ILE A O 1
ATOM 1163 N N . GLY A 1 145 ? -13.880 -7.860 20.413 1.00 94.06 145 GLY A N 1
ATOM 1164 C CA . GLY A 1 145 ? -13.618 -7.030 21.581 1.00 94.06 145 GLY A CA 1
ATOM 1165 C C . GLY A 1 145 ? -14.301 -5.671 21.555 1.00 94.06 145 GLY A C 1
ATOM 1166 O O . GLY A 1 145 ? -15.058 -5.336 20.641 1.00 94.06 145 GLY A O 1
ATOM 1167 N N . ASP A 1 146 ? -14.020 -4.893 22.593 1.00 93.56 146 ASP A N 1
ATOM 1168 C CA . ASP A 1 146 ? -14.375 -3.484 22.708 1.00 93.56 146 ASP A CA 1
ATOM 1169 C C . ASP A 1 146 ? -13.140 -2.694 23.157 1.00 93.56 146 ASP A C 1
ATOM 1171 O O . ASP A 1 146 ? -12.330 -3.196 23.936 1.00 93.56 146 ASP A O 1
ATOM 1175 N N . VAL A 1 147 ? -13.025 -1.448 22.708 1.00 92.94 147 VAL A N 1
ATOM 1176 C CA . VAL A 1 147 ? -11.962 -0.517 23.108 1.00 92.94 147 VAL A CA 1
ATOM 1177 C C . VAL A 1 147 ? -12.527 0.885 23.278 1.00 92.94 147 VAL A C 1
ATOM 1179 O O . VAL A 1 147 ? -13.488 1.265 22.608 1.00 92.94 147 VAL A O 1
ATOM 1182 N N . THR A 1 148 ? -11.935 1.664 24.178 1.00 89.88 148 THR A N 1
ATOM 1183 C CA . THR A 1 148 ? -12.278 3.076 24.349 1.00 89.88 148 THR A CA 1
ATOM 1184 C C . THR A 1 148 ? -11.192 3.933 23.724 1.00 89.88 148 THR A C 1
ATOM 1186 O O . THR A 1 148 ? -10.044 3.881 24.154 1.00 89.88 148 THR A O 1
ATOM 1189 N N . ILE A 1 149 ? -11.557 4.748 22.738 1.00 86.00 149 ILE A N 1
ATOM 1190 C CA . ILE A 1 149 ? -10.640 5.663 22.055 1.00 86.00 149 ILE A CA 1
ATOM 1191 C C . ILE A 1 149 ? -11.248 7.060 22.113 1.00 86.00 149 ILE A C 1
ATOM 1193 O O . ILE A 1 149 ? -12.423 7.227 21.801 1.00 86.00 149 ILE A O 1
ATOM 1197 N N . ALA A 1 150 ? -10.474 8.058 22.553 1.00 84.19 150 ALA A N 1
ATOM 1198 C CA . ALA A 1 150 ? -10.956 9.432 22.746 1.00 84.19 150 ALA A CA 1
ATOM 1199 C C . ALA A 1 150 ? -12.270 9.513 23.559 1.00 84.19 150 ALA A C 1
ATOM 1201 O O . ALA A 1 150 ? -13.171 10.270 23.222 1.00 84.19 150 ALA A O 1
ATOM 1202 N N . GLN A 1 151 ? -12.366 8.721 24.637 1.00 86.00 151 GLN A N 1
ATOM 1203 C CA . GLN A 1 151 ? -13.550 8.600 25.509 1.00 86.00 151 GLN A CA 1
ATOM 1204 C C . GLN A 1 151 ? -14.789 7.963 24.853 1.00 86.00 151 GLN A C 1
ATOM 1206 O O . GLN A 1 151 ? -15.842 7.877 25.482 1.00 86.00 151 GLN A O 1
ATOM 1211 N N . GLU A 1 152 ? -14.672 7.443 23.633 1.00 87.19 152 GLU A N 1
ATOM 1212 C CA . GLU A 1 152 ? -15.761 6.768 22.934 1.00 87.19 152 GLU A CA 1
ATOM 1213 C C . GLU A 1 152 ? -15.555 5.253 22.938 1.00 87.19 152 GLU A C 1
ATOM 1215 O O . GLU A 1 152 ? -14.475 4.759 22.609 1.00 87.19 152 GLU A O 1
ATOM 1220 N N . LYS A 1 153 ? -16.602 4.502 23.302 1.00 90.31 153 LYS A N 1
ATOM 1221 C CA . LYS A 1 153 ? -16.588 3.038 23.246 1.00 90.31 153 LYS A CA 1
ATOM 1222 C C . LYS A 1 153 ? -16.818 2.574 21.810 1.00 90.31 153 LYS A C 1
ATOM 1224 O O . LYS A 1 153 ? -17.826 2.916 21.195 1.00 90.31 153 LYS A O 1
ATOM 1229 N N . ASN A 1 154 ? -15.912 1.745 21.317 1.00 91.38 154 ASN A N 1
ATOM 1230 C CA . ASN A 1 154 ? -15.932 1.170 19.983 1.00 91.38 154 ASN A CA 1
ATOM 1231 C C . ASN A 1 154 ? -15.883 -0.356 20.072 1.00 91.38 154 ASN A C 1
ATOM 1233 O O . ASN A 1 154 ? -15.323 -0.908 21.019 1.00 91.38 154 ASN A O 1
ATOM 1237 N N . SER A 1 155 ? -16.449 -1.032 19.075 1.00 93.56 155 SER A N 1
ATOM 1238 C CA . SER A 1 155 ? -16.346 -2.489 18.941 1.00 93.56 155 SER A CA 1
ATOM 1239 C C . SER A 1 155 ? -15.317 -2.859 17.873 1.00 93.56 155 SER A C 1
ATOM 1241 O O . SER A 1 155 ? -15.241 -2.190 16.840 1.00 93.56 155 SER A O 1
ATOM 1243 N N . ILE A 1 156 ? -14.555 -3.921 18.143 1.00 94.94 156 ILE A N 1
ATOM 1244 C CA . ILE A 1 156 ? -13.484 -4.454 17.291 1.00 94.94 156 ILE A CA 1
ATOM 1245 C C . ILE A 1 156 ? -13.991 -5.700 16.564 1.00 94.94 156 ILE A C 1
ATOM 1247 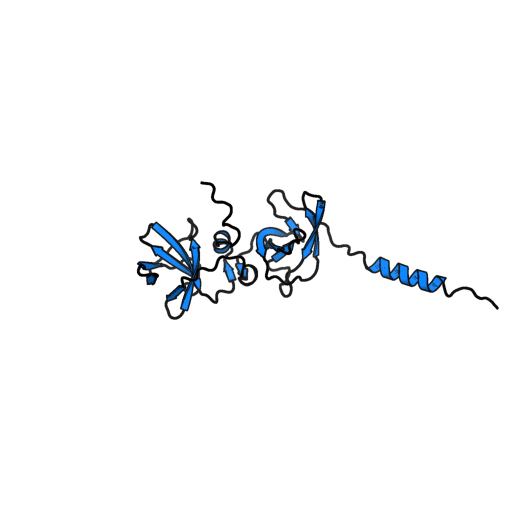O O . ILE A 1 156 ? -14.599 -6.571 17.197 1.00 94.94 156 ILE A O 1
ATOM 1251 N N . PHE A 1 157 ? -13.705 -5.799 15.267 1.00 94.31 157 PHE A N 1
ATOM 1252 C CA . PHE A 1 157 ? -14.097 -6.910 14.405 1.00 94.31 157 PHE A CA 1
ATOM 1253 C C . PHE A 1 157 ? -12.921 -7.460 13.594 1.00 94.31 157 PHE A C 1
ATOM 1255 O O . PHE A 1 157 ? -12.008 -6.712 13.236 1.00 94.31 157 PHE A O 1
ATOM 1262 N N . THR A 1 158 ? -12.986 -8.757 13.282 1.00 93.88 158 THR A N 1
ATOM 1263 C CA . THR A 1 158 ? -12.107 -9.417 12.305 1.00 93.88 158 THR A CA 1
ATOM 1264 C C . THR A 1 158 ? -12.576 -9.190 10.871 1.00 93.88 158 THR A C 1
ATOM 1266 O O . THR A 1 158 ? -13.732 -8.832 10.622 1.00 93.88 158 THR A O 1
ATOM 1269 N N . ILE A 1 159 ? -11.661 -9.433 9.935 1.00 92.62 159 ILE A N 1
ATOM 1270 C CA . ILE A 1 159 ? -11.864 -9.317 8.493 1.00 92.62 159 ILE A CA 1
ATOM 1271 C C . ILE A 1 159 ? -11.609 -10.691 7.876 1.00 92.62 159 ILE A C 1
ATOM 1273 O O . ILE A 1 159 ? -10.596 -11.320 8.189 1.00 92.62 159 ILE A O 1
ATOM 1277 N N . GLU A 1 160 ? -12.511 -11.167 7.023 1.00 90.75 160 GLU A N 1
ATOM 1278 C CA . GLU A 1 160 ? -12.311 -12.442 6.329 1.00 90.75 160 GLU A CA 1
ATOM 1279 C C . GLU A 1 160 ? -11.049 -12.422 5.459 1.00 90.75 160 GLU A C 1
ATOM 1281 O O . GLU A 1 160 ? -10.778 -11.442 4.775 1.00 90.75 160 GLU A O 1
ATOM 1286 N N . GLY A 1 161 ? -10.264 -13.503 5.494 1.00 89.25 161 GLY A N 1
ATOM 1287 C CA . GLY A 1 161 ? -9.054 -13.635 4.677 1.00 89.25 161 GLY A CA 1
ATOM 1288 C C . GLY A 1 161 ? -7.828 -12.871 5.190 1.00 89.25 161 GLY A C 1
ATOM 1289 O O . GLY A 1 161 ? -6.748 -13.043 4.629 1.00 89.25 161 GLY A O 1
ATOM 1290 N N . TYR A 1 162 ? -7.946 -12.099 6.278 1.00 91.94 162 TYR A N 1
ATOM 1291 C CA . TYR A 1 162 ? -6.838 -11.314 6.830 1.00 91.94 162 TYR A CA 1
ATOM 1292 C C . TYR A 1 162 ? -6.443 -11.727 8.242 1.00 91.94 162 TYR A C 1
ATOM 1294 O O . TYR A 1 162 ? -7.254 -12.158 9.061 1.00 91.94 162 TYR A O 1
ATOM 1302 N N . ASN A 1 163 ? -5.156 -11.552 8.536 1.00 92.31 163 ASN A N 1
ATOM 1303 C CA . ASN A 1 163 ? -4.600 -11.823 9.849 1.00 92.31 163 ASN A CA 1
ATOM 1304 C C . ASN A 1 163 ? -5.103 -10.788 10.873 1.00 92.31 163 ASN A C 1
ATOM 1306 O O . ASN A 1 163 ? -4.759 -9.607 10.789 1.00 92.31 163 ASN A O 1
ATOM 1310 N N . GLU A 1 164 ? -5.865 -11.242 11.872 1.00 90.88 164 GLU A N 1
ATOM 1311 C CA . GLU A 1 164 ? -6.391 -10.398 12.958 1.00 90.88 164 GLU A CA 1
ATOM 1312 C C . GLU A 1 164 ? -5.299 -9.745 13.818 1.00 90.88 164 GLU A C 1
ATOM 1314 O O . GLU A 1 164 ? -5.551 -8.777 14.532 1.00 90.88 164 GLU A O 1
ATOM 1319 N N . GLU A 1 165 ? -4.070 -10.258 13.752 1.00 92.94 165 GLU A N 1
ATOM 1320 C CA . GLU A 1 165 ? -2.915 -9.658 14.408 1.00 92.94 165 GLU A CA 1
ATOM 1321 C C . GLU A 1 165 ? -2.367 -8.424 13.683 1.00 92.94 165 GLU A C 1
ATOM 1323 O O . GLU A 1 165 ? -1.533 -7.718 14.249 1.00 92.94 165 GLU A O 1
ATOM 1328 N N . GLN A 1 166 ? -2.796 -8.194 12.442 1.00 94.44 166 GLN A N 1
ATOM 1329 C CA . GLN A 1 166 ? -2.305 -7.127 11.571 1.00 94.44 166 GLN A CA 1
ATOM 1330 C C . GLN A 1 166 ? -3.410 -6.155 11.174 1.00 94.44 166 GLN A C 1
ATOM 1332 O O . GLN A 1 166 ? -3.158 -4.955 11.108 1.00 94.44 166 GLN A O 1
ATOM 1337 N N . TRP A 1 167 ? -4.624 -6.652 10.931 1.00 94.88 167 TRP A N 1
ATOM 1338 C CA . TRP A 1 167 ? -5.726 -5.862 10.390 1.00 94.88 167 TRP A CA 1
ATOM 1339 C C . TRP A 1 167 ? -6.994 -6.050 11.205 1.00 94.88 167 TRP A C 1
ATOM 1341 O O . TRP A 1 167 ? -7.437 -7.171 11.450 1.00 94.88 167 TRP A O 1
ATOM 1351 N N . LEU A 1 168 ? -7.596 -4.932 11.601 1.00 94.81 168 LEU A N 1
ATOM 1352 C CA . LEU A 1 168 ? -8.808 -4.902 12.407 1.00 94.81 168 LEU A CA 1
ATOM 1353 C C . LEU A 1 168 ? -9.787 -3.867 11.872 1.00 94.81 168 LEU A C 1
ATOM 1355 O O . LEU A 1 168 ? -9.397 -2.832 11.332 1.00 94.81 168 LEU A O 1
ATOM 1359 N N . ILE A 1 169 ? -11.073 -4.111 12.105 1.00 93.19 169 ILE A N 1
ATOM 1360 C CA . ILE A 1 169 ? -12.119 -3.119 11.875 1.00 93.19 169 ILE A CA 1
ATOM 1361 C C . ILE A 1 169 ? -12.614 -2.570 13.203 1.00 93.19 169 ILE A C 1
ATOM 1363 O O . ILE A 1 169 ? -12.932 -3.314 14.133 1.00 93.19 169 ILE A O 1
ATOM 1367 N N . LEU A 1 170 ? -12.764 -1.251 13.255 1.00 92.56 170 LEU A N 1
ATOM 1368 C CA . LEU A 1 170 ? -13.405 -0.546 14.350 1.00 92.56 170 LEU A CA 1
ATOM 1369 C C . LEU A 1 170 ? -14.687 0.132 13.878 1.00 92.56 170 LEU A C 1
ATOM 1371 O O . LEU A 1 170 ? -14.724 0.733 12.806 1.00 92.56 170 LEU A O 1
ATOM 1375 N N . THR A 1 171 ? -15.741 0.097 14.690 1.00 87.31 171 THR A N 1
ATOM 1376 C CA . THR A 1 171 ? -16.967 0.853 14.397 1.00 87.31 171 THR A CA 1
ATOM 1377 C C . THR A 1 171 ? -17.464 1.660 15.584 1.00 87.31 171 THR A C 1
ATOM 1379 O O . THR A 1 171 ? -17.563 1.167 16.713 1.00 87.31 171 THR A O 1
ATOM 1382 N N . LYS A 1 172 ? -17.877 2.890 15.262 1.00 72.56 172 LYS A N 1
ATOM 1383 C CA . LYS A 1 172 ? -18.717 3.740 16.098 1.00 72.56 172 LYS A CA 1
ATOM 1384 C C . LYS A 1 172 ? -20.179 3.491 15.715 1.00 72.56 172 LYS A C 1
ATOM 1386 O O . LYS A 1 172 ? -20.627 3.858 14.628 1.00 72.56 172 LYS A O 1
ATOM 1391 N N . ASN A 1 173 ? -20.941 2.867 16.611 1.00 64.69 173 ASN A N 1
ATOM 1392 C CA . ASN A 1 173 ? -22.400 2.712 16.503 1.00 64.69 173 ASN A CA 1
ATOM 1393 C C . ASN A 1 173 ? -22.933 1.996 15.234 1.00 64.69 173 ASN A C 1
ATOM 1395 O O .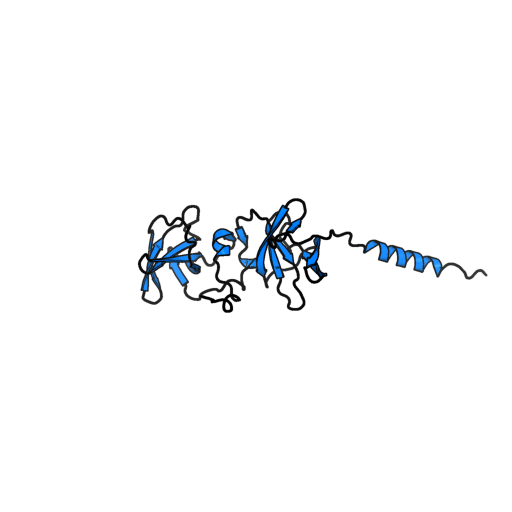 ASN A 1 173 ? -23.967 2.397 14.700 1.00 64.69 173 ASN A O 1
ATOM 1399 N N . LYS A 1 174 ? -22.276 0.920 14.768 1.00 64.50 174 LYS A N 1
ATOM 1400 C CA . LYS A 1 174 ? -22.709 0.024 13.660 1.00 64.50 174 LYS A CA 1
ATOM 1401 C C . LYS A 1 174 ? -22.912 0.678 12.278 1.00 64.50 174 LYS A C 1
ATOM 1403 O O . LYS A 1 174 ? -23.392 0.008 11.370 1.00 64.50 174 LYS A O 1
ATOM 1408 N N . LYS A 1 175 ? -22.596 1.968 12.098 1.00 69.62 175 LYS A N 1
ATOM 1409 C CA . LYS A 1 175 ? -22.882 2.706 10.847 1.00 69.62 175 LYS A CA 1
ATOM 1410 C C . LYS A 1 175 ? -21.650 3.080 10.028 1.00 69.62 175 LYS A C 1
ATOM 1412 O O . LYS A 1 175 ? -21.787 3.337 8.839 1.00 69.62 175 LYS A O 1
ATOM 1417 N N . LYS A 1 176 ? -20.470 3.148 10.647 1.00 79.62 176 LYS A N 1
ATOM 1418 C CA . LYS A 1 176 ? -19.203 3.431 9.958 1.00 79.62 176 LYS A CA 1
ATOM 1419 C C . LYS A 1 176 ? -18.141 2.453 10.426 1.00 79.62 176 LYS A C 1
ATOM 1421 O O . LYS A 1 176 ? -18.004 2.261 11.635 1.00 79.62 176 LYS A O 1
ATOM 1426 N N . TYR A 1 177 ? -17.436 1.855 9.476 1.00 88.75 177 TYR A N 1
ATOM 1427 C CA . TYR A 1 177 ? -16.349 0.917 9.713 1.00 88.75 177 TYR A CA 1
ATOM 1428 C C . TYR A 1 177 ? -15.035 1.572 9.298 1.00 88.75 177 TYR A C 1
ATOM 1430 O O . TYR A 1 177 ? -14.930 2.177 8.230 1.00 88.75 177 TYR A O 1
ATOM 1438 N N . TYR A 1 178 ? -14.053 1.477 10.176 1.00 91.38 178 TYR A N 1
ATOM 1439 C CA . TYR A 1 178 ? -12.731 2.055 10.021 1.00 91.38 178 TYR A CA 1
ATOM 1440 C C . TYR A 1 178 ? -11.716 0.927 10.044 1.00 91.38 178 TYR A C 1
ATOM 1442 O O . TYR A 1 178 ? -11.789 0.060 10.915 1.00 91.38 178 TYR A O 1
ATOM 1450 N N . LEU A 1 179 ? -10.797 0.938 9.088 1.00 93.12 179 LEU A N 1
ATOM 1451 C CA . LEU A 1 179 ? -9.732 -0.041 8.984 1.00 93.12 179 LEU A CA 1
ATOM 1452 C C . LEU A 1 179 ? -8.538 0.435 9.807 1.00 93.12 179 LEU A C 1
ATOM 1454 O O . LEU A 1 179 ? -8.062 1.562 9.649 1.00 93.12 179 LEU A O 1
ATOM 1458 N N . TYR A 1 180 ? -8.057 -0.437 10.679 1.00 93.81 180 TYR A N 1
ATOM 1459 C CA . TYR A 1 180 ? -6.874 -0.222 11.492 1.00 93.81 180 TYR A CA 1
ATOM 1460 C C . TYR A 1 180 ? -5.817 -1.257 11.134 1.00 93.81 180 TYR A C 1
ATOM 1462 O O . TYR A 1 180 ? -6.135 -2.434 10.949 1.00 93.81 180 TYR A O 1
ATOM 1470 N N . LYS A 1 181 ? -4.564 -0.810 11.079 1.00 93.56 181 LYS A N 1
ATOM 1471 C CA . LYS A 1 181 ? -3.397 -1.669 10.882 1.00 93.56 181 LYS A CA 1
ATOM 1472 C C . LYS A 1 181 ? -2.528 -1.694 12.130 1.00 93.56 181 LYS A C 1
ATOM 1474 O O . LYS A 1 181 ? -2.449 -0.691 12.837 1.00 93.56 181 LYS A O 1
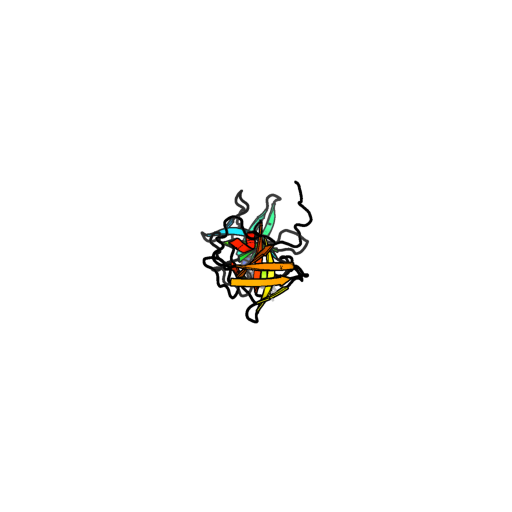ATOM 1479 N N . GLU A 1 182 ? -1.855 -2.802 12.385 1.00 94.88 182 GLU A N 1
ATOM 1480 C CA . GLU A 1 182 ? -0.787 -2.860 13.380 1.00 94.88 182 GLU A CA 1
ATOM 1481 C C . GLU A 1 182 ? 0.423 -2.039 12.891 1.00 94.88 182 GLU A C 1
ATOM 1483 O O . GLU A 1 182 ? 0.699 -1.954 11.689 1.00 94.88 182 GLU A O 1
ATOM 1488 N N . LEU A 1 183 ? 1.103 -1.345 13.810 1.00 90.31 183 LEU A N 1
ATOM 1489 C CA . LEU A 1 183 ? 2.144 -0.370 13.452 1.00 90.31 183 LEU A CA 1
ATOM 1490 C C . LEU A 1 183 ? 3.340 -0.973 12.695 1.00 90.31 183 LEU A C 1
ATOM 1492 O O . LEU A 1 183 ? 3.982 -0.255 11.928 1.00 90.31 183 LEU A O 1
ATOM 1496 N N . ASN A 1 184 ? 3.624 -2.263 12.879 1.00 86.38 184 ASN A N 1
ATOM 1497 C CA . ASN A 1 184 ? 4.747 -2.971 12.262 1.00 86.38 184 ASN A CA 1
ATOM 1498 C C . ASN A 1 184 ? 4.341 -3.754 11.002 1.00 86.38 184 ASN A C 1
ATOM 1500 O O . ASN A 1 184 ? 5.121 -4.558 10.494 1.00 86.38 184 ASN A O 1
ATOM 1504 N N . VAL A 1 185 ? 3.137 -3.528 10.468 1.00 90.75 185 VAL A N 1
ATOM 1505 C CA . VAL A 1 185 ? 2.732 -4.096 9.179 1.00 90.75 185 VAL A CA 1
ATOM 1506 C C . VAL A 1 185 ? 3.545 -3.458 8.053 1.00 90.75 185 VAL A C 1
ATOM 1508 O O . VAL A 1 185 ? 3.361 -2.283 7.713 1.00 90.75 185 VAL A O 1
ATOM 1511 N N . ASP A 1 186 ? 4.419 -4.269 7.458 1.00 87.88 186 ASP A N 1
ATOM 1512 C CA . ASP A 1 186 ? 5.326 -3.876 6.377 1.00 87.88 186 ASP A CA 1
ATOM 1513 C C . ASP A 1 186 ? 4.745 -4.082 4.970 1.00 87.88 186 ASP A C 1
ATOM 1515 O O . ASP A 1 186 ? 5.297 -3.556 4.005 1.00 87.88 186 ASP A O 1
ATOM 1519 N N . GLU A 1 187 ? 3.628 -4.799 4.834 1.00 88.75 187 GLU A N 1
ATOM 1520 C CA . GLU A 1 187 ? 2.962 -5.081 3.557 1.00 88.75 187 GLU A CA 1
ATOM 1521 C C . GLU A 1 187 ? 1.473 -4.744 3.647 1.00 88.75 187 GLU A C 1
ATOM 1523 O O . GLU A 1 187 ? 0.764 -5.200 4.544 1.00 88.75 187 GLU A O 1
ATOM 1528 N N . ILE A 1 188 ? 0.993 -3.925 2.712 1.00 89.31 188 ILE A N 1
ATOM 1529 C CA . ILE A 1 188 ? -0.402 -3.494 2.654 1.00 89.31 188 ILE A CA 1
ATOM 1530 C C . ILE A 1 188 ? -1.103 -4.228 1.512 1.00 89.31 188 ILE A C 1
ATOM 1532 O O . ILE A 1 188 ? -0.651 -4.097 0.372 1.00 89.31 188 ILE A O 1
ATOM 1536 N N . PRO A 1 189 ? -2.219 -4.934 1.771 1.00 90.38 189 PRO A N 1
ATOM 1537 C CA . PRO A 1 189 ? -3.072 -5.470 0.717 1.00 90.38 189 PRO A CA 1
ATOM 1538 C C . PRO A 1 189 ? -3.501 -4.371 -0.257 1.00 90.38 189 PRO A C 1
ATOM 1540 O O . PRO A 1 189 ? -3.950 -3.301 0.167 1.00 90.38 189 PRO A O 1
ATOM 1543 N N . ILE A 1 190 ? -3.408 -4.629 -1.562 1.00 86.31 190 ILE A N 1
ATOM 1544 C CA . ILE A 1 190 ? -3.744 -3.647 -2.604 1.00 86.31 190 ILE A CA 1
ATOM 1545 C C . ILE A 1 190 ? -5.150 -3.075 -2.420 1.00 86.31 190 ILE A C 1
ATOM 1547 O O . ILE A 1 190 ? -5.380 -1.882 -2.629 1.00 86.31 190 ILE A O 1
ATOM 1551 N N . GLU A 1 191 ? -6.095 -3.915 -1.998 1.00 87.00 191 GLU A N 1
ATOM 1552 C CA . GLU A 1 191 ? -7.469 -3.491 -1.795 1.00 87.00 191 GLU A CA 1
ATOM 1553 C C . GLU A 1 191 ? -7.584 -2.482 -0.663 1.00 87.00 191 GLU A C 1
ATOM 1555 O O . GLU A 1 191 ? -8.327 -1.529 -0.815 1.00 87.00 191 GLU A O 1
ATOM 1560 N N . PHE A 1 192 ? -6.808 -2.604 0.415 1.00 90.12 192 PHE A N 1
ATOM 1561 C CA . PHE A 1 192 ? -6.805 -1.624 1.502 1.00 90.12 192 PHE A CA 1
ATOM 1562 C C . PHE A 1 192 ? -6.099 -0.346 1.081 1.00 90.12 192 PHE A C 1
ATOM 1564 O O . PHE A 1 192 ? -6.562 0.753 1.392 1.00 90.12 192 PHE A O 1
ATOM 1571 N N . TYR A 1 193 ? -5.002 -0.486 0.339 1.00 86.00 193 TYR A N 1
ATOM 1572 C CA . TYR A 1 193 ? -4.221 0.638 -0.152 1.00 86.00 193 TYR A CA 1
ATOM 1573 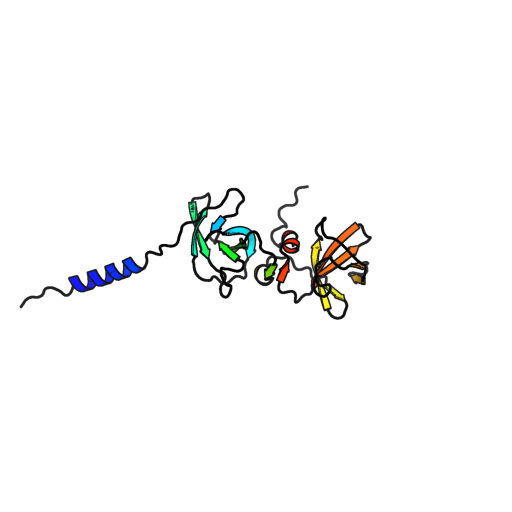C C . TYR A 1 193 ? -5.039 1.592 -1.033 1.00 86.00 193 TYR A C 1
ATOM 1575 O O . TYR A 1 193 ? -4.937 2.804 -0.862 1.00 86.00 193 TYR A O 1
ATOM 1583 N N . LYS A 1 194 ? -5.919 1.073 -1.902 1.00 82.50 194 LYS A N 1
ATOM 1584 C CA . LYS A 1 194 ? -6.806 1.891 -2.756 1.00 82.50 194 LYS A CA 1
ATOM 1585 C C . LYS A 1 194 ? -7.739 2.831 -1.979 1.00 82.50 194 LYS A C 1
ATOM 1587 O O . LYS A 1 194 ? -8.221 3.802 -2.552 1.00 82.50 194 LYS A O 1
ATOM 1592 N N . TYR A 1 195 ? -7.982 2.565 -0.694 1.00 84.31 195 TYR A N 1
ATOM 1593 C CA . TYR A 1 195 ? -8.797 3.416 0.181 1.00 84.31 195 TYR A CA 1
ATOM 1594 C C . TYR A 1 195 ? -7.972 4.159 1.236 1.00 84.31 195 TYR A C 1
ATOM 1596 O O . TYR A 1 195 ? -8.554 4.833 2.089 1.00 84.31 195 TYR A O 1
ATOM 1604 N N . ALA A 1 196 ? -6.641 4.032 1.221 1.00 85.44 196 ALA A N 1
ATOM 1605 C CA . ALA A 1 196 ? -5.772 4.752 2.140 1.00 85.44 196 ALA A CA 1
ATOM 1606 C C . ALA A 1 196 ? -5.972 6.265 1.988 1.00 85.44 196 ALA A C 1
ATOM 1608 O O . ALA A 1 196 ? -6.169 6.788 0.890 1.00 85.44 196 ALA A O 1
ATOM 1609 N N . TRP A 1 197 ? -5.922 6.989 3.102 1.00 85.25 197 TRP A N 1
ATOM 1610 C CA . TRP A 1 197 ? -5.920 8.444 3.044 1.00 85.25 197 TRP A CA 1
ATOM 1611 C C . TRP A 1 197 ? -4.524 8.935 2.690 1.00 85.25 197 TRP A C 1
ATOM 1613 O O . TRP A 1 197 ? -3.575 8.595 3.388 1.00 85.25 197 TRP A O 1
ATOM 1623 N N . PHE A 1 198 ? -4.403 9.744 1.640 1.00 78.56 198 PHE A N 1
ATOM 1624 C CA . PHE A 1 198 ? -3.131 10.321 1.211 1.00 78.56 198 PHE A CA 1
ATOM 1625 C C . PHE A 1 198 ? -3.016 11.795 1.620 1.00 78.56 198 PHE A C 1
ATOM 1627 O O . PHE A 1 198 ? -4.030 12.493 1.675 1.00 78.56 198 PHE A O 1
ATOM 1634 N N . GLU A 1 199 ? -1.802 12.271 1.908 1.00 70.00 199 GLU A N 1
ATOM 1635 C CA . GLU A 1 199 ? -1.544 13.647 2.372 1.00 70.00 199 GLU A CA 1
ATOM 1636 C C . GLU A 1 199 ? -1.987 14.722 1.359 1.00 70.00 199 GLU A C 1
ATOM 1638 O O . GLU A 1 199 ? -2.417 15.800 1.760 1.00 70.00 199 GLU A O 1
ATOM 1643 N N . GLU A 1 200 ? -1.975 14.413 0.059 1.00 59.69 200 GLU A N 1
ATOM 1644 C CA . GLU A 1 200 ? -2.327 15.350 -1.022 1.00 59.69 200 GLU A CA 1
ATOM 1645 C C . GLU A 1 200 ? -3.843 15.478 -1.287 1.00 59.69 200 GLU A C 1
ATOM 1647 O O . GLU A 1 200 ? -4.280 16.395 -1.982 1.00 59.69 200 GLU A O 1
ATOM 1652 N N . ASN A 1 201 ? -4.682 14.609 -0.707 1.00 51.47 201 ASN A N 1
ATOM 1653 C CA . ASN A 1 201 ? -6.127 14.569 -0.987 1.00 51.47 201 ASN A CA 1
ATOM 1654 C C . ASN A 1 201 ? -6.959 15.643 -0.245 1.00 51.47 201 ASN A C 1
ATOM 1656 O O . ASN A 1 201 ? -8.187 15.574 -0.253 1.00 51.47 201 ASN A O 1
ATOM 1660 N N . GLU A 1 202 ? -6.345 16.667 0.362 1.00 45.97 202 GLU A N 1
ATOM 1661 C CA . GLU A 1 202 ? -7.080 17.821 0.927 1.00 45.97 202 GLU A CA 1
ATOM 1662 C C . GLU A 1 202 ? -7.572 18.824 -0.144 1.00 45.97 202 GLU A C 1
ATOM 1664 O O . GLU A 1 202 ? -8.183 19.834 0.196 1.00 45.97 202 GLU A O 1
ATOM 1669 N N . GLY A 1 203 ? -7.361 18.537 -1.438 1.00 38.50 203 GLY A N 1
ATOM 1670 C CA . GLY A 1 203 ? -7.742 19.415 -2.553 1.00 38.50 203 GLY A CA 1
ATOM 1671 C C . GLY A 1 203 ? -8.984 19.031 -3.369 1.00 38.50 203 GLY A C 1
ATOM 1672 O O . GLY A 1 203 ? -9.406 19.839 -4.189 1.00 38.50 203 GLY A O 1
ATOM 1673 N N . ILE A 1 204 ? -9.580 17.845 -3.190 1.00 37.31 204 ILE A N 1
ATOM 1674 C CA . ILE A 1 204 ? -10.792 17.449 -3.936 1.00 37.31 204 ILE A CA 1
ATOM 1675 C C . ILE A 1 204 ? -11.824 16.879 -2.960 1.00 37.31 204 ILE A C 1
ATOM 1677 O O . ILE A 1 204 ? -12.026 15.674 -2.839 1.00 37.31 204 ILE A O 1
ATOM 1681 N N . GLN A 1 205 ? -12.468 17.786 -2.229 1.00 34.53 205 GLN A N 1
ATOM 1682 C CA . GLN A 1 205 ? -13.878 17.626 -1.899 1.00 34.53 205 GLN A CA 1
ATOM 1683 C C . GLN A 1 205 ? -14.654 18.447 -2.926 1.00 34.53 205 GLN A C 1
ATOM 1685 O O . GLN A 1 205 ? -14.689 19.669 -2.827 1.00 34.53 205 GLN A O 1
ATOM 1690 N N . GLU A 1 206 ? -15.267 17.782 -3.895 1.00 33.22 206 GLU A N 1
ATOM 1691 C CA . GLU A 1 206 ? -16.518 18.275 -4.462 1.00 33.22 206 GLU A CA 1
ATOM 1692 C C . GLU A 1 206 ? -17.580 17.191 -4.249 1.00 33.22 206 GLU A C 1
ATOM 1694 O O . GLU A 1 206 ? -17.265 16.003 -4.154 1.00 33.22 206 GLU A O 1
ATOM 1699 N N . GLU A 1 207 ? -18.788 17.686 -4.014 1.00 33.50 207 GLU A N 1
ATOM 1700 C CA . GLU A 1 207 ? -19.872 17.171 -3.168 1.00 33.50 207 GLU A CA 1
ATOM 1701 C C . GLU A 1 207 ? -20.581 15.894 -3.645 1.00 33.50 207 GLU A C 1
ATOM 1703 O O . GLU A 1 207 ? -20.668 15.647 -4.869 1.00 33.50 207 GLU A O 1
#